Protein AF-A0A7J7IPX5-F1 (afdb_monomer_lite)

Foldseek 3Di:
DDDDDDDDDDDDDDDDDDDDDDDDDDDDDDDDDDDDDDDDDPDDPPPPPDPDDDPDDDDPDPPPPQQDQPDDDPPVDDDDPPDDPSFDDHPCLLVLLLVLLVVLLVLLVLADPPFPVSVVSNVLSVVLNVLSVVQVPPQVSSCVVNVDDHSSVSSSVSVVVVVVSVVCSVVVPRVDDPPDDDDDDDDD

Structure (mmCIF, N/CA/C/O backbone):
data_AF-A0A7J7IPX5-F1
#
_entry.id   AF-A0A7J7IPX5-F1
#
loop_
_atom_site.group_PDB
_atom_site.id
_atom_site.type_symbol
_atom_site.label_atom_id
_atom_site.label_alt_id
_atom_site.label_comp_id
_atom_site.label_asym_id
_atom_site.label_entity_id
_atom_site.label_seq_id
_atom_site.pdbx_PDB_ins_code
_atom_site.Cartn_x
_atom_site.Cartn_y
_atom_site.Cartn_z
_atom_site.occupancy
_atom_site.B_iso_or_equiv
_atom_site.auth_seq_id
_atom_site.auth_comp_id
_atom_site.auth_asym_id
_atom_site.auth_atom_id
_atom_site.pdbx_PDB_model_num
ATOM 1 N N . MET A 1 1 ? 55.598 -37.898 1.404 1.00 41.84 1 MET A N 1
ATOM 2 C CA . MET A 1 1 ? 56.051 -36.895 0.418 1.00 41.84 1 MET A CA 1
ATOM 3 C C . MET A 1 1 ? 55.073 -35.729 0.507 1.00 41.84 1 MET A C 1
ATOM 5 O O . MET A 1 1 ? 53.917 -35.930 0.178 1.00 41.84 1 MET A O 1
ATOM 9 N N . THR A 1 2 ? 55.344 -34.707 1.327 1.00 37.69 2 THR A N 1
ATOM 10 C CA . THR A 1 2 ? 56.262 -33.555 1.104 1.00 37.69 2 THR A CA 1
ATOM 11 C C . THR A 1 2 ? 55.661 -32.512 0.161 1.00 37.69 2 THR A C 1
ATOM 13 O O . THR A 1 2 ? 55.337 -32.842 -0.973 1.00 37.69 2 THR A O 1
ATOM 16 N N . ALA A 1 3 ? 55.510 -31.278 0.657 1.00 38.75 3 ALA A N 1
ATOM 17 C CA . ALA A 1 3 ? 54.811 -30.181 -0.017 1.00 38.75 3 ALA A CA 1
ATOM 18 C C . ALA A 1 3 ? 55.788 -29.091 -0.556 1.00 38.75 3 ALA A C 1
ATOM 20 O O . ALA A 1 3 ? 56.690 -29.479 -1.296 1.00 38.75 3 ALA A O 1
ATOM 21 N N . PRO A 1 4 ? 55.619 -27.766 -0.352 1.00 70.62 4 PRO A N 1
ATOM 22 C CA . PRO A 1 4 ? 55.438 -26.859 -1.489 1.00 70.62 4 PRO A CA 1
ATOM 23 C C . PRO A 1 4 ? 56.546 -25.798 -1.655 1.00 70.62 4 PRO A C 1
ATOM 25 O O . PRO A 1 4 ? 57.384 -25.609 -0.777 1.00 70.62 4 PRO A O 1
ATOM 28 N N . LEU A 1 5 ? 56.494 -25.049 -2.764 1.00 44.50 5 LEU A N 1
ATOM 29 C CA . LEU A 1 5 ? 57.289 -23.838 -3.027 1.00 44.50 5 LEU A CA 1
ATOM 30 C C . LEU A 1 5 ? 56.348 -22.763 -3.615 1.00 44.50 5 LEU A C 1
ATOM 32 O O . LEU A 1 5 ? 55.583 -23.063 -4.526 1.00 44.50 5 LEU A O 1
ATOM 36 N N . SER A 1 6 ? 56.171 -21.596 -2.983 1.00 39.66 6 SER A N 1
ATOM 37 C CA . SER A 1 6 ? 57.082 -20.427 -2.907 1.00 39.66 6 SER A CA 1
ATOM 38 C C . SER A 1 6 ? 57.074 -19.617 -4.216 1.00 39.66 6 SER A C 1
ATOM 40 O O . SER A 1 6 ? 57.558 -20.094 -5.232 1.00 39.66 6 SER A O 1
ATOM 42 N N . PHE A 1 7 ? 56.401 -18.461 -4.308 1.00 34.03 7 PHE A N 1
ATOM 43 C CA . PHE A 1 7 ? 56.667 -17.171 -3.630 1.00 34.03 7 PHE A CA 1
ATOM 44 C C . PHE A 1 7 ? 57.946 -16.480 -4.137 1.00 34.03 7 PHE A C 1
ATOM 46 O O . PHE A 1 7 ? 59.045 -16.865 -3.753 1.00 34.03 7 PHE A O 1
ATOM 53 N N . ILE A 1 8 ? 57.782 -15.398 -4.910 1.00 44.41 8 ILE A N 1
ATOM 54 C CA . ILE A 1 8 ? 58.793 -14.359 -5.182 1.00 44.41 8 ILE A CA 1
ATOM 55 C C . ILE A 1 8 ? 58.114 -12.979 -5.099 1.00 44.41 8 ILE A C 1
ATOM 57 O O . ILE A 1 8 ? 56.941 -12.826 -5.435 1.00 44.41 8 ILE A O 1
ATOM 61 N N . ARG A 1 9 ? 58.858 -11.980 -4.609 1.00 32.59 9 ARG A N 1
ATOM 62 C CA . ARG A 1 9 ? 58.424 -10.607 -4.294 1.00 32.59 9 ARG A CA 1
ATOM 63 C C . ARG A 1 9 ? 59.630 -9.676 -4.447 1.00 32.59 9 ARG A C 1
ATOM 65 O O . ARG A 1 9 ? 60.647 -10.007 -3.855 1.00 32.59 9 ARG A O 1
ATOM 72 N N . TRP A 1 10 ? 59.495 -8.539 -5.144 1.00 33.28 10 TRP A N 1
ATOM 73 C CA . TRP A 1 10 ? 60.261 -7.262 -5.047 1.00 33.28 10 TRP A CA 1
ATOM 74 C C . TRP A 1 10 ? 59.778 -6.319 -6.187 1.00 33.28 10 TRP A C 1
ATOM 76 O O . TRP A 1 10 ? 59.271 -6.841 -7.174 1.00 33.28 10 TRP A O 1
ATOM 86 N N . ALA A 1 11 ? 59.753 -4.973 -6.164 1.00 33.88 11 ALA A N 1
ATOM 87 C CA . ALA A 1 11 ? 60.337 -3.873 -5.358 1.00 33.88 11 ALA A CA 1
ATOM 88 C C . ALA A 1 11 ? 61.554 -3.141 -5.999 1.00 33.88 11 ALA A C 1
ATOM 90 O O . ALA A 1 11 ? 62.471 -3.788 -6.490 1.00 33.88 11 ALA A O 1
ATOM 91 N N . GLY A 1 12 ? 61.546 -1.790 -5.953 1.00 31.77 12 GLY A N 1
ATOM 92 C CA . GLY A 1 12 ? 62.497 -0.858 -6.617 1.00 31.77 12 GLY A CA 1
ATOM 93 C C . GLY A 1 12 ? 61.895 -0.194 -7.880 1.00 31.77 12 GLY A C 1
ATOM 94 O O . GLY A 1 12 ? 61.560 -0.926 -8.800 1.00 31.77 12 GLY A O 1
ATOM 95 N N . LEU A 1 13 ? 61.606 1.116 -8.035 1.00 38.12 13 LEU A N 1
ATOM 96 C CA . LEU A 1 13 ? 61.869 2.396 -7.318 1.00 38.12 13 LEU A CA 1
ATOM 97 C C . LEU A 1 13 ? 63.114 3.199 -7.810 1.00 38.12 13 LEU A C 1
ATOM 99 O O . LEU A 1 13 ? 64.209 2.656 -7.860 1.00 38.12 13 LEU A O 1
ATOM 103 N N . VAL A 1 14 ? 62.923 4.515 -8.070 1.00 37.38 14 VAL A N 1
ATOM 104 C CA . VAL A 1 14 ? 63.892 5.583 -8.490 1.00 37.38 14 VAL A CA 1
ATOM 105 C C . VAL A 1 14 ? 64.334 5.552 -9.977 1.00 37.38 14 VAL A C 1
ATOM 107 O O . VAL A 1 14 ? 64.672 4.496 -10.484 1.00 37.38 14 VAL A O 1
ATOM 110 N N . GLY A 1 15 ? 64.413 6.649 -10.758 1.00 31.64 15 GLY A N 1
ATOM 111 C CA . GLY A 1 15 ? 64.004 8.059 -10.562 1.00 31.64 15 GLY A CA 1
ATOM 112 C C . GLY A 1 15 ? 64.972 9.108 -11.178 1.00 31.64 15 GLY A C 1
ATOM 113 O O . GLY A 1 15 ? 66.163 9.062 -10.886 1.00 31.64 15 GLY A O 1
ATOM 114 N N . ARG A 1 16 ? 64.467 10.065 -11.990 1.00 36.00 16 ARG A N 1
ATOM 115 C CA . ARG A 1 16 ? 65.066 11.372 -12.427 1.00 36.00 16 ARG A CA 1
ATOM 116 C C . ARG A 1 16 ? 64.040 12.112 -13.331 1.00 36.00 16 ARG A C 1
ATOM 118 O O . ARG A 1 16 ? 63.313 11.417 -14.024 1.00 36.00 16 ARG A O 1
ATOM 125 N N . SER A 1 17 ? 63.805 13.437 -13.351 1.00 34.12 17 SER A N 1
ATOM 126 C CA . SER A 1 17 ? 64.524 14.664 -12.918 1.00 34.12 17 SER A CA 1
ATOM 127 C C . SER A 1 17 ? 65.660 15.102 -13.865 1.00 34.12 17 SER A C 1
ATOM 129 O O . SER A 1 17 ? 66.510 14.273 -14.177 1.00 34.12 17 SER A O 1
ATOM 131 N N . LEU A 1 18 ? 65.793 16.356 -14.341 1.00 36.38 18 LEU A N 1
ATOM 132 C CA . LEU A 1 18 ? 65.080 17.640 -14.083 1.00 36.38 18 LEU A CA 1
ATOM 133 C C . LEU A 1 18 ? 64.341 18.110 -15.390 1.00 36.38 18 LEU A C 1
ATOM 135 O O . LEU A 1 18 ? 63.929 17.224 -16.128 1.00 36.38 18 LEU A O 1
ATOM 139 N N . SER A 1 19 ? 64.087 19.374 -15.807 1.00 31.86 19 SER A N 1
ATOM 140 C CA . SER A 1 19 ? 64.294 20.766 -15.305 1.00 31.86 19 SER A CA 1
ATOM 141 C C . SER A 1 19 ? 63.510 21.807 -16.150 1.00 31.86 19 SER A C 1
ATOM 143 O O . SER A 1 19 ? 63.574 21.733 -17.372 1.00 31.86 19 SER A O 1
ATOM 145 N N . GLY A 1 20 ? 62.956 22.865 -15.524 1.00 33.56 20 GLY A N 1
ATOM 146 C CA . GLY A 1 20 ? 62.662 24.177 -16.162 1.00 33.56 20 GLY A CA 1
ATOM 147 C C . GLY A 1 20 ? 61.183 24.491 -16.480 1.00 33.56 20 GLY A C 1
ATOM 148 O O . GLY A 1 20 ? 60.438 23.588 -16.830 1.00 33.56 20 GLY A O 1
ATOM 149 N N . LEU A 1 21 ? 60.683 25.735 -16.378 1.00 35.31 21 LEU A N 1
ATOM 150 C CA . LEU A 1 21 ? 61.256 26.993 -15.846 1.00 35.31 21 LEU A CA 1
ATOM 151 C C . LEU A 1 21 ? 60.189 27.805 -15.059 1.00 35.31 21 LEU A C 1
ATOM 153 O O . LEU A 1 21 ? 59.047 27.373 -14.942 1.00 35.31 21 LEU A O 1
ATOM 157 N N . ARG A 1 22 ? 60.599 28.919 -14.425 1.00 41.97 22 ARG A N 1
ATOM 158 C CA . ARG A 1 22 ? 59.825 29.666 -13.402 1.00 41.97 22 ARG A CA 1
ATOM 159 C C . ARG A 1 22 ? 59.055 30.904 -13.973 1.00 41.97 22 ARG A C 1
ATOM 161 O O . ARG A 1 22 ? 58.626 30.814 -15.116 1.00 41.97 22 ARG A O 1
ATOM 168 N N . PRO A 1 23 ? 58.737 31.987 -13.217 1.00 47.09 23 PRO A N 1
ATOM 169 C CA . PRO A 1 23 ? 57.351 32.241 -12.810 1.00 47.09 23 PRO A CA 1
ATOM 170 C C . PRO A 1 23 ? 56.852 33.655 -13.182 1.00 47.09 23 PRO A C 1
ATOM 172 O O . PRO A 1 23 ? 57.591 34.458 -13.745 1.00 47.09 23 PRO A O 1
ATOM 175 N N . LEU A 1 24 ? 55.642 34.008 -12.741 1.00 35.12 24 LEU A N 1
ATOM 176 C CA . LEU A 1 24 ? 55.328 35.382 -12.331 1.00 35.12 24 LEU A CA 1
ATOM 177 C C . LEU A 1 24 ? 54.633 35.371 -10.962 1.00 35.12 24 LEU A C 1
ATOM 179 O O . LEU A 1 24 ? 54.065 34.361 -10.549 1.00 35.12 24 LEU A O 1
ATOM 183 N N . GLU A 1 25 ? 54.771 36.476 -10.237 1.00 32.97 25 GLU A N 1
ATOM 184 C CA . GLU A 1 25 ? 54.558 36.583 -8.792 1.00 32.97 25 GLU A CA 1
ATOM 185 C C . GLU A 1 25 ? 53.801 37.882 -8.464 1.00 32.97 25 GLU A C 1
ATOM 187 O O . GLU A 1 25 ? 53.850 38.826 -9.251 1.00 32.97 25 GLU A O 1
ATOM 192 N N . VAL A 1 26 ? 53.186 37.936 -7.273 1.00 36.22 26 VAL A N 1
ATOM 193 C CA . VAL A 1 26 ? 52.513 39.098 -6.651 1.00 36.22 26 VAL A CA 1
ATOM 194 C C . VAL A 1 26 ? 51.323 39.698 -7.447 1.00 36.22 26 VAL A C 1
ATOM 196 O O . VAL A 1 26 ? 51.166 39.502 -8.641 1.00 36.22 26 VAL A O 1
ATOM 199 N N . ARG A 1 27 ? 50.356 40.388 -6.824 1.00 30.69 27 ARG A N 1
ATOM 200 C CA . ARG A 1 27 ? 50.346 41.044 -5.503 1.00 30.69 27 ARG A CA 1
ATOM 201 C C . ARG A 1 27 ? 48.940 41.036 -4.893 1.00 30.69 27 ARG A C 1
ATOM 203 O O . ARG A 1 27 ? 47.968 41.261 -5.604 1.00 30.69 27 ARG A O 1
ATOM 210 N N . ALA A 1 28 ? 48.841 40.871 -3.576 1.00 42.56 28 ALA A N 1
ATOM 211 C CA . ALA A 1 28 ? 47.631 41.242 -2.843 1.00 42.56 28 ALA A CA 1
ATOM 212 C C . ALA A 1 28 ? 47.615 42.762 -2.591 1.00 42.56 28 ALA A C 1
ATOM 214 O O . ALA A 1 28 ? 48.665 43.356 -2.339 1.00 42.56 28 ALA A O 1
ATOM 215 N N . VAL A 1 29 ? 46.429 43.376 -2.621 1.00 38.66 29 VAL A N 1
ATOM 216 C CA . VAL A 1 29 ? 46.190 44.761 -2.184 1.00 38.66 29 VAL A CA 1
ATOM 217 C C . VAL A 1 29 ? 44.949 44.782 -1.297 1.00 38.66 29 VAL A C 1
ATOM 219 O O . VAL A 1 29 ? 43.915 44.216 -1.638 1.00 38.66 29 VAL A O 1
ATOM 222 N N . THR A 1 30 ? 45.067 45.451 -0.155 1.00 51.31 30 THR A N 1
ATOM 223 C CA . THR A 1 30 ? 44.013 45.629 0.846 1.00 51.31 30 THR A CA 1
ATOM 224 C C . THR A 1 30 ? 43.708 47.114 1.014 1.00 51.31 30 THR A C 1
ATOM 226 O O . THR A 1 30 ? 44.633 47.847 1.355 1.00 51.31 30 THR A O 1
ATOM 229 N N . SER A 1 31 ? 42.443 47.541 0.913 1.00 33.41 31 SER A N 1
ATOM 230 C CA . SER A 1 31 ? 41.874 48.512 1.871 1.00 33.41 31 SER A CA 1
ATOM 231 C C . SER A 1 31 ? 40.379 48.806 1.678 1.00 33.41 31 SER A C 1
ATOM 233 O O . SER A 1 31 ? 39.879 48.987 0.573 1.00 33.41 31 SER A O 1
ATOM 235 N N . SER A 1 32 ? 39.733 48.942 2.832 1.00 35.75 32 SER A N 1
ATOM 236 C CA . SER A 1 32 ? 38.494 49.663 3.166 1.00 35.75 32 SER A CA 1
ATOM 237 C C . SER A 1 32 ? 38.516 51.152 2.683 1.00 35.75 32 SER A C 1
ATOM 239 O O . SER A 1 32 ? 39.597 51.635 2.361 1.00 35.75 32 SER A O 1
ATOM 241 N N . THR A 1 33 ? 37.450 51.983 2.622 1.00 41.56 33 THR A N 1
ATOM 242 C CA . THR A 1 33 ? 36.088 51.940 3.224 1.00 41.56 33 THR A CA 1
ATOM 243 C C . THR A 1 33 ? 35.091 52.937 2.560 1.00 41.56 33 THR A C 1
ATOM 245 O O . THR A 1 33 ? 35.525 53.897 1.939 1.00 41.56 33 THR A O 1
ATOM 248 N N . HIS A 1 34 ? 33.790 52.786 2.877 1.00 37.09 34 HIS A N 1
ATOM 249 C CA . HIS A 1 34 ? 32.719 53.813 3.022 1.00 37.09 34 HIS A CA 1
ATOM 250 C C . HIS A 1 34 ? 32.054 54.533 1.812 1.00 37.09 34 HIS A C 1
ATOM 252 O O . HIS A 1 34 ? 32.662 55.396 1.199 1.00 37.09 34 HIS A O 1
ATOM 258 N N . LEU A 1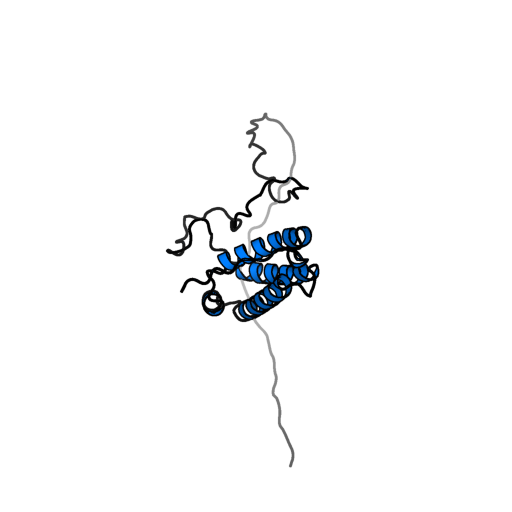 35 ? 30.720 54.314 1.706 1.00 36.22 35 LEU A N 1
ATOM 259 C CA . LEU A 1 35 ? 29.599 55.288 1.525 1.00 36.22 35 LEU A CA 1
ATOM 260 C C . LEU A 1 35 ? 29.562 56.172 0.239 1.00 36.22 35 LEU A C 1
ATOM 262 O O . LEU A 1 35 ? 30.588 56.537 -0.304 1.00 36.22 35 LEU A O 1
ATOM 266 N N . THR A 1 36 ? 28.422 56.598 -0.334 1.00 34.56 36 THR A N 1
ATOM 267 C CA . THR A 1 36 ? 26.974 56.491 -0.007 1.00 34.56 36 THR A CA 1
ATOM 268 C C . THR A 1 36 ? 26.161 56.611 -1.317 1.00 34.56 36 THR A C 1
ATOM 270 O O . THR A 1 36 ? 26.592 57.352 -2.195 1.00 34.56 36 THR A O 1
ATOM 273 N N . GLY A 1 37 ? 24.973 55.997 -1.465 1.00 31.80 37 GLY A N 1
ATOM 274 C CA . GLY A 1 37 ? 24.142 56.229 -2.668 1.00 31.80 37 GLY A CA 1
ATOM 275 C C . GLY A 1 37 ? 22.810 55.465 -2.742 1.00 31.80 37 GLY A C 1
ATOM 276 O O . GLY A 1 37 ? 22.793 54.244 -2.762 1.00 31.80 37 GLY A O 1
ATOM 277 N N . ALA A 1 38 ? 21.706 56.210 -2.792 1.00 33.00 38 ALA A N 1
ATOM 278 C CA . ALA A 1 38 ? 20.300 55.794 -2.732 1.00 33.00 38 ALA A CA 1
ATOM 279 C C . ALA A 1 38 ? 19.821 54.570 -3.562 1.00 33.00 38 ALA A C 1
ATOM 281 O O . ALA A 1 38 ? 20.059 54.446 -4.759 1.00 33.00 38 ALA A O 1
ATOM 282 N N . SER A 1 39 ? 18.995 53.769 -2.885 1.00 35.75 39 SER A N 1
ATOM 283 C CA . SER A 1 39 ? 17.895 52.898 -3.328 1.00 35.75 39 SER A CA 1
ATOM 284 C C . SER A 1 39 ? 17.411 52.919 -4.792 1.00 35.75 39 SER A C 1
ATOM 286 O O . SER A 1 39 ? 16.875 53.919 -5.262 1.00 35.75 39 SER A O 1
ATOM 288 N N . VAL A 1 40 ? 17.283 51.715 -5.369 1.00 37.16 40 VAL A N 1
ATOM 289 C CA . VAL A 1 40 ? 16.030 51.279 -6.024 1.00 37.16 40 VAL A CA 1
ATOM 290 C C . VAL A 1 40 ? 15.650 49.908 -5.458 1.00 37.16 40 VAL A C 1
ATOM 292 O O . VAL A 1 40 ? 16.268 48.897 -5.783 1.00 37.16 40 VAL A O 1
ATOM 295 N N . ALA A 1 41 ? 14.648 49.866 -4.580 1.00 35.50 41 ALA A N 1
ATOM 296 C CA . ALA A 1 41 ? 14.168 48.620 -3.988 1.00 35.50 41 ALA A CA 1
ATOM 297 C C . ALA A 1 41 ? 13.134 47.955 -4.910 1.00 35.50 41 ALA A C 1
ATOM 299 O O . ALA A 1 41 ? 11.942 48.244 -4.825 1.00 35.50 41 ALA A O 1
ATOM 300 N N . LEU A 1 42 ? 13.587 47.055 -5.788 1.00 37.28 42 LEU A N 1
ATOM 301 C CA . LEU A 1 42 ? 12.688 46.151 -6.509 1.00 37.28 42 LEU A CA 1
ATOM 302 C C . LEU A 1 42 ? 12.169 45.084 -5.539 1.00 37.28 42 LEU A C 1
ATOM 304 O O . LEU A 1 42 ? 12.830 44.079 -5.276 1.00 37.28 42 LEU A O 1
ATOM 308 N N . THR A 1 43 ? 10.982 45.325 -4.988 1.00 41.91 43 THR A N 1
ATOM 309 C CA . THR A 1 43 ? 10.256 44.397 -4.119 1.00 41.91 43 THR A CA 1
ATOM 310 C C . THR A 1 43 ? 9.809 43.160 -4.895 1.00 41.91 43 THR A C 1
ATOM 312 O O . THR A 1 43 ? 8.730 43.121 -5.485 1.00 41.91 43 THR A O 1
ATOM 315 N N . THR A 1 44 ? 10.621 42.104 -4.857 1.00 47.38 44 THR A N 1
ATOM 316 C CA . THR A 1 44 ? 10.160 40.763 -5.224 1.00 47.38 44 THR A CA 1
ATOM 317 C C . THR A 1 44 ? 9.025 40.344 -4.274 1.00 47.38 44 THR A C 1
ATOM 319 O O . THR A 1 44 ? 9.177 40.447 -3.054 1.00 47.38 44 THR A O 1
ATOM 322 N N . PRO A 1 45 ? 7.859 39.900 -4.784 1.00 41.06 45 PRO A N 1
ATOM 323 C CA . PRO A 1 45 ? 6.718 39.581 -3.932 1.00 41.06 45 PRO A CA 1
ATOM 324 C C . PRO A 1 45 ? 7.009 38.337 -3.085 1.00 41.06 45 PRO A C 1
ATOM 326 O O . PRO A 1 45 ? 7.172 37.230 -3.602 1.00 41.06 45 PRO A O 1
ATOM 329 N N . ALA A 1 46 ? 7.045 38.516 -1.764 1.00 43.16 46 ALA A N 1
ATOM 330 C CA . ALA A 1 46 ? 7.398 37.490 -0.780 1.00 43.16 46 ALA A CA 1
ATOM 331 C C . ALA A 1 46 ? 6.271 36.458 -0.532 1.00 43.16 46 ALA A C 1
ATOM 333 O O . ALA A 1 46 ? 5.908 36.182 0.608 1.00 43.16 46 ALA A O 1
ATOM 334 N N . LEU A 1 47 ? 5.702 35.896 -1.605 1.00 45.31 47 LEU A N 1
ATOM 335 C CA . LEU A 1 47 ? 4.532 35.004 -1.569 1.00 45.31 47 LEU A CA 1
ATOM 336 C C . LEU A 1 47 ? 4.781 33.581 -2.101 1.00 45.31 47 LEU A C 1
ATOM 338 O O . LEU A 1 47 ? 3.917 32.727 -1.945 1.00 45.31 47 LEU A O 1
ATOM 342 N N . CYS A 1 48 ? 5.946 33.294 -2.696 1.00 39.62 48 CYS A N 1
ATOM 343 C CA . CYS A 1 48 ? 6.192 32.035 -3.426 1.00 39.62 48 CYS A CA 1
ATOM 344 C C . CYS A 1 48 ? 7.314 31.138 -2.850 1.00 39.62 48 CYS A C 1
ATOM 346 O O . CYS A 1 48 ? 7.906 30.363 -3.595 1.00 39.62 48 CYS A O 1
ATOM 348 N N . ARG A 1 49 ? 7.638 31.219 -1.545 1.00 38.94 49 ARG A N 1
ATOM 349 C CA . ARG A 1 49 ? 8.574 30.280 -0.864 1.00 38.94 49 ARG A CA 1
ATOM 350 C C . ARG A 1 49 ? 8.199 29.966 0.599 1.00 38.94 49 ARG A C 1
ATOM 352 O O . 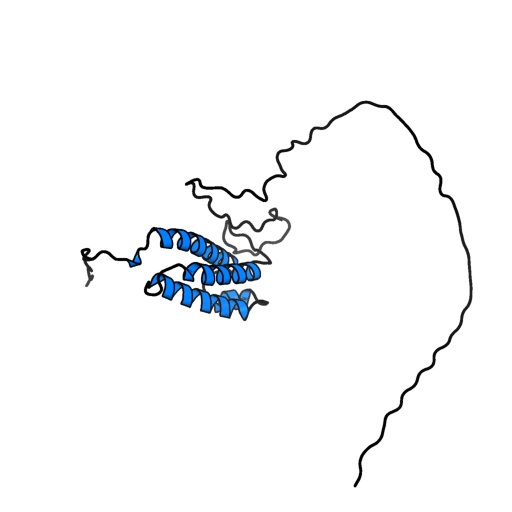ARG A 1 49 ? 9.022 30.117 1.497 1.00 38.94 49 ARG A O 1
ATOM 359 N N . HIS A 1 50 ? 6.971 29.504 0.854 1.00 38.09 50 HIS A N 1
ATOM 360 C CA . HIS A 1 50 ? 6.601 28.920 2.159 1.00 38.09 50 HIS A CA 1
ATOM 361 C C . HIS A 1 50 ? 5.519 27.824 2.050 1.00 38.09 50 HIS A C 1
ATOM 363 O O . HIS A 1 50 ? 4.471 27.888 2.689 1.00 38.09 50 HIS A O 1
ATOM 369 N N . TRP A 1 51 ? 5.765 26.809 1.217 1.00 40.25 51 TRP A N 1
ATOM 370 C CA . TRP A 1 51 ? 4.871 25.653 1.066 1.00 40.25 51 TRP A CA 1
ATOM 371 C C . TRP A 1 51 ? 5.670 24.343 1.024 1.00 40.25 51 TRP A C 1
ATOM 373 O O . TRP A 1 51 ? 5.855 23.729 -0.019 1.00 40.25 51 TRP A O 1
ATOM 383 N N . SER A 1 52 ? 6.225 23.964 2.178 1.00 41.88 52 SER A N 1
ATOM 384 C CA . SER A 1 52 ? 6.958 22.698 2.359 1.00 41.88 52 SER A CA 1
ATOM 385 C C . SER A 1 52 ? 6.805 22.067 3.749 1.00 41.88 52 SER A C 1
ATOM 387 O O . SER A 1 52 ? 7.388 21.019 4.004 1.00 41.88 52 SER A O 1
ATOM 389 N N . ASN A 1 53 ? 6.054 22.693 4.667 1.00 44.19 53 ASN A N 1
ATOM 390 C CA . ASN A 1 53 ? 5.781 22.134 5.995 1.00 44.19 53 ASN A CA 1
ATOM 391 C C . ASN A 1 53 ? 4.557 22.797 6.660 1.00 44.19 53 ASN A C 1
ATOM 393 O O . ASN A 1 53 ? 4.669 23.529 7.643 1.00 44.19 53 ASN A O 1
ATOM 397 N N . ARG A 1 54 ? 3.358 22.553 6.112 1.00 30.86 54 ARG A N 1
ATOM 398 C CA . ARG A 1 54 ? 2.095 22.845 6.805 1.00 30.86 54 ARG A CA 1
ATOM 399 C C . ARG A 1 54 ? 1.445 21.532 7.233 1.00 30.86 54 ARG A C 1
ATOM 401 O O . ARG A 1 54 ? 0.748 20.898 6.454 1.00 30.86 54 ARG A O 1
ATOM 408 N N . SER A 1 55 ? 1.661 21.152 8.491 1.00 37.16 55 SER A N 1
ATOM 409 C CA . SER A 1 55 ? 0.810 20.168 9.163 1.00 37.16 55 SER A CA 1
ATOM 410 C C . SER A 1 55 ? -0.572 20.796 9.355 1.00 37.16 55 SER A C 1
ATOM 412 O O . SER A 1 55 ? -0.742 21.707 10.171 1.00 37.16 55 SER A O 1
ATOM 414 N N . GLU A 1 56 ? -1.548 20.365 8.556 1.00 40.12 56 GLU A N 1
ATOM 415 C CA . GLU A 1 56 ? -2.923 20.851 8.655 1.00 40.12 56 GLU A CA 1
ATOM 416 C C . GLU A 1 56 ? -3.634 20.171 9.824 1.00 40.12 56 GLU A C 1
ATOM 418 O O . GLU A 1 56 ? -4.105 19.038 9.748 1.00 40.12 56 GLU A O 1
ATOM 423 N N . LYS A 1 57 ? -3.687 20.884 10.951 1.00 33.62 57 LYS A N 1
ATOM 424 C CA . LYS A 1 57 ? -4.410 20.447 12.144 1.00 33.62 57 LYS A CA 1
ATOM 425 C C . LYS A 1 57 ? -5.919 20.574 11.931 1.00 33.62 57 LYS A C 1
ATOM 427 O O . LYS A 1 57 ? -6.492 21.602 12.270 1.00 33.62 57 LYS A O 1
ATOM 432 N N . GLY A 1 58 ? -6.527 19.511 11.408 1.00 40.53 58 GLY A N 1
ATOM 433 C CA . GLY A 1 58 ? -7.958 19.215 11.508 1.00 40.53 58 GLY A CA 1
ATOM 434 C C . GLY A 1 58 ? -8.904 20.245 10.885 1.00 40.53 58 GLY A C 1
ATOM 435 O O . GLY A 1 58 ? -9.395 21.143 11.563 1.00 40.53 58 GLY A O 1
ATOM 436 N N . SER A 1 59 ? -9.264 20.037 9.619 1.00 32.09 59 SER A N 1
ATOM 437 C CA . SER A 1 59 ? -10.490 20.589 9.035 1.00 32.09 59 SER A CA 1
ATOM 438 C C . SER A 1 59 ? -11.104 19.564 8.084 1.00 32.09 59 SER A C 1
ATOM 440 O O . SER A 1 59 ? -10.380 18.889 7.355 1.00 32.09 59 SER A O 1
ATOM 442 N N . ALA A 1 60 ? -12.430 19.426 8.097 1.00 38.47 60 ALA A N 1
ATOM 443 C CA . ALA A 1 60 ? -13.157 18.412 7.331 1.00 38.47 60 ALA A CA 1
ATOM 444 C C . ALA A 1 60 ? -13.354 18.824 5.857 1.00 38.47 60 ALA A C 1
ATOM 446 O O . ALA A 1 60 ? -14.477 18.992 5.385 1.00 38.47 60 ALA A O 1
ATOM 447 N N . GLY A 1 61 ? -12.248 19.010 5.134 1.00 33.72 61 GLY A N 1
ATOM 448 C CA . GLY A 1 61 ? -12.220 19.215 3.688 1.00 33.72 61 GLY A CA 1
ATOM 449 C C . GLY A 1 61 ? -11.288 18.196 3.042 1.00 33.72 61 GLY A C 1
ATOM 450 O O . GLY A 1 61 ? -10.119 18.119 3.411 1.00 33.72 61 GLY A O 1
ATOM 451 N N . GLY A 1 62 ? -11.798 17.410 2.092 1.00 42.06 62 GLY A N 1
ATOM 452 C CA . GLY A 1 62 ? -11.019 16.388 1.392 1.00 42.06 62 GLY A CA 1
ATOM 453 C C . GLY A 1 62 ? -9.939 17.004 0.504 1.00 42.06 62 GLY A C 1
ATOM 454 O O . GLY A 1 62 ? -10.188 17.293 -0.665 1.00 42.06 62 GLY A O 1
ATOM 455 N N . SER A 1 63 ? -8.742 17.200 1.057 1.00 45.88 63 SER A N 1
ATOM 456 C CA . SER A 1 63 ? -7.550 17.564 0.293 1.00 45.88 63 SER A CA 1
ATOM 457 C C . SER A 1 63 ? -7.114 16.351 -0.526 1.00 45.88 63 SER A C 1
ATOM 459 O O . SER A 1 63 ? -6.390 15.485 -0.037 1.00 45.88 63 SER A O 1
ATOM 461 N N . ALA A 1 64 ? -7.625 16.246 -1.756 1.00 48.44 64 ALA A N 1
ATOM 462 C CA . ALA A 1 64 ? -7.267 15.169 -2.668 1.00 48.44 64 ALA A CA 1
ATOM 463 C C . ALA A 1 64 ? -5.743 15.144 -2.847 1.00 48.44 64 ALA A C 1
ATOM 465 O O . ALA A 1 64 ? -5.150 16.125 -3.305 1.00 48.44 64 ALA A O 1
ATOM 466 N N . ARG A 1 65 ? -5.111 14.030 -2.462 1.00 58.78 65 ARG A N 1
ATOM 467 C CA . ARG A 1 65 ? -3.657 13.846 -2.499 1.00 58.78 65 ARG A CA 1
ATOM 468 C C . ARG A 1 65 ? -3.192 13.751 -3.950 1.00 58.78 65 ARG A C 1
ATOM 470 O O . ARG A 1 65 ? -3.043 12.669 -4.501 1.00 58.78 65 ARG A O 1
ATOM 477 N N . VAL A 1 66 ? -2.999 14.898 -4.598 1.00 55.09 66 VAL A N 1
ATOM 478 C CA . VAL A 1 66 ? -2.561 14.931 -5.996 1.00 55.09 66 VAL A CA 1
ATOM 479 C C . VAL A 1 66 ? -1.154 14.344 -6.074 1.00 55.09 66 VAL A C 1
ATOM 481 O O . VAL A 1 66 ? -0.216 14.910 -5.510 1.00 55.09 66 VAL A O 1
ATOM 484 N N . TYR A 1 67 ? -1.006 13.233 -6.796 1.00 57.16 67 TYR A N 1
ATOM 485 C CA . TYR A 1 67 ? 0.260 12.522 -7.005 1.00 57.16 67 TYR A CA 1
ATOM 486 C C . TYR A 1 67 ? 1.175 13.268 -7.997 1.00 57.16 67 TYR A C 1
ATOM 488 O O . TYR A 1 67 ? 1.565 12.780 -9.056 1.00 57.16 67 TYR A O 1
ATOM 496 N N . VAL A 1 68 ? 1.503 14.509 -7.634 1.00 53.38 68 VAL A N 1
ATOM 497 C CA . VAL A 1 68 ? 2.508 15.356 -8.268 1.00 53.38 68 VAL A CA 1
ATOM 498 C C . VAL A 1 68 ? 3.881 14.902 -7.784 1.00 53.38 68 VAL A C 1
ATOM 500 O O . VAL A 1 68 ? 4.302 15.229 -6.671 1.00 53.38 68 VAL A O 1
ATOM 503 N N . SER A 1 69 ? 4.613 14.200 -8.653 1.00 57.62 69 SER A N 1
ATOM 504 C CA . SER A 1 69 ? 6.071 14.135 -8.545 1.00 57.62 69 SER A CA 1
ATOM 505 C C . SER A 1 69 ? 6.600 15.572 -8.462 1.00 57.62 69 SER A C 1
ATOM 507 O O . SER A 1 69 ? 6.241 16.423 -9.279 1.00 57.62 69 SER A O 1
ATOM 509 N N . SER A 1 70 ? 7.358 15.876 -7.404 1.00 55.16 70 SER A N 1
ATOM 510 C CA . SER A 1 70 ? 7.451 17.229 -6.814 1.00 55.16 70 SER A CA 1
ATOM 511 C C . SER A 1 70 ? 8.293 18.255 -7.591 1.00 55.16 70 SER A C 1
ATOM 513 O O . SER A 1 70 ? 8.770 19.229 -7.010 1.00 55.16 70 SER A O 1
ATOM 515 N N . GLY A 1 71 ? 8.493 18.032 -8.889 1.00 57.31 71 GLY A N 1
ATOM 516 C CA . GLY A 1 71 ? 9.090 18.981 -9.822 1.00 57.31 71 GLY A CA 1
ATOM 517 C C . GLY A 1 71 ? 8.047 19.697 -10.684 1.00 57.31 71 GLY A C 1
ATOM 518 O O . GLY A 1 71 ? 6.887 19.284 -10.803 1.00 57.31 71 GLY A O 1
ATOM 519 N N . ASP A 1 72 ? 8.492 20.772 -11.328 1.00 59.69 72 ASP A N 1
ATOM 520 C CA . ASP A 1 72 ? 7.759 21.397 -12.426 1.00 59.69 72 ASP A CA 1
ATOM 521 C C . ASP A 1 72 ? 7.603 20.424 -13.609 1.00 59.69 72 ASP A C 1
ATOM 523 O O . ASP A 1 72 ? 8.348 19.452 -13.753 1.00 59.69 72 ASP A O 1
ATOM 527 N N . ILE A 1 73 ? 6.611 20.673 -14.466 1.00 55.12 73 ILE A N 1
ATOM 528 C CA . ILE A 1 73 ? 6.360 19.832 -15.642 1.00 55.12 73 ILE A CA 1
ATOM 529 C C . ILE A 1 73 ? 7.427 20.146 -16.703 1.00 55.12 73 ILE A C 1
ATOM 531 O O . ILE A 1 73 ? 7.303 21.128 -17.435 1.00 55.12 73 ILE A O 1
ATOM 535 N N . ASP A 1 74 ? 8.484 19.330 -16.777 1.00 62.84 74 ASP A N 1
ATOM 536 C CA . ASP A 1 74 ? 9.520 19.439 -17.815 1.00 62.84 74 ASP A CA 1
ATOM 537 C C . ASP A 1 74 ? 8.999 18.952 -19.179 1.00 62.84 74 ASP A C 1
ATOM 539 O O . ASP A 1 74 ? 9.300 17.845 -19.630 1.00 62.84 74 ASP A O 1
ATOM 543 N N . TRP A 1 75 ? 8.211 19.806 -19.837 1.00 62.00 75 TRP A N 1
ATOM 544 C CA . TRP A 1 75 ? 7.672 19.591 -21.184 1.00 62.00 75 TRP A CA 1
ATOM 545 C C . TRP A 1 75 ? 8.752 19.449 -22.279 1.00 62.00 75 TRP A C 1
ATOM 547 O O . TRP A 1 75 ? 8.395 19.272 -23.443 1.00 62.00 75 TRP A O 1
ATOM 557 N N . SER A 1 76 ? 10.051 19.559 -21.957 1.00 67.88 76 SER A N 1
ATOM 558 C CA . SER A 1 76 ? 11.135 19.315 -22.918 1.00 67.88 76 SER A CA 1
ATOM 559 C C . SER A 1 76 ? 11.501 17.832 -23.058 1.00 67.88 76 SER A C 1
ATOM 561 O O . SER A 1 76 ? 12.072 17.445 -24.079 1.00 67.88 76 SER A O 1
ATOM 563 N N . GLN A 1 77 ? 11.135 16.987 -22.083 1.00 58.12 77 GLN A N 1
ATOM 564 C CA . GLN A 1 77 ? 11.324 15.539 -22.181 1.00 58.12 77 GLN A CA 1
ATOM 565 C C . GLN A 1 77 ? 10.218 14.894 -23.031 1.00 58.12 77 GLN A C 1
ATOM 567 O O . GLN A 1 77 ? 9.041 15.232 -22.872 1.00 58.12 77 GLN A O 1
ATOM 572 N N . PRO A 1 78 ? 10.539 13.895 -23.873 1.00 59.91 78 PRO A N 1
ATOM 573 C CA . PRO A 1 78 ? 9.526 13.061 -24.502 1.00 59.91 78 PRO A CA 1
ATOM 574 C C . PRO A 1 78 ? 8.891 12.143 -23.446 1.00 59.91 78 PRO A C 1
ATOM 576 O O . PRO A 1 78 ? 9.426 11.081 -23.125 1.00 59.91 78 PRO A O 1
ATOM 579 N N . TYR A 1 79 ? 7.742 12.547 -22.899 1.00 60.81 79 TYR A N 1
ATOM 580 C CA . TYR A 1 79 ? 6.956 11.685 -22.014 1.00 60.81 79 TYR A CA 1
ATOM 581 C C . TYR A 1 79 ? 6.596 10.359 -22.706 1.00 60.81 79 TYR A C 1
ATOM 583 O O . TYR A 1 79 ? 6.305 10.362 -23.907 1.00 60.81 79 TYR A O 1
ATOM 591 N N . PRO A 1 80 ? 6.566 9.229 -21.972 1.00 61.72 80 PRO A N 1
ATOM 592 C CA . PRO A 1 80 ? 6.129 7.956 -22.530 1.00 61.72 80 PRO A CA 1
ATOM 593 C C . PRO A 1 80 ? 4.673 8.070 -22.999 1.00 61.72 80 PRO A C 1
ATOM 595 O O . PRO A 1 80 ? 3.749 8.244 -22.203 1.00 61.72 80 PRO A O 1
ATOM 598 N N . VAL A 1 81 ? 4.467 8.000 -24.314 1.00 61.53 81 VAL A N 1
ATOM 599 C CA . VAL A 1 81 ? 3.129 8.054 -24.915 1.00 61.53 81 VAL A CA 1
ATOM 600 C C . VAL A 1 81 ? 2.298 6.847 -24.467 1.00 61.53 81 VAL A C 1
ATOM 602 O O . VAL A 1 81 ? 2.782 5.719 -24.473 1.00 61.53 81 VAL A O 1
ATOM 605 N N . GLY A 1 82 ? 1.045 7.093 -24.074 1.00 69.44 82 GLY A N 1
ATOM 606 C CA . GLY A 1 82 ? 0.154 6.079 -23.490 1.00 69.44 82 GLY A CA 1
ATOM 607 C C . GLY A 1 82 ? -0.010 6.155 -21.966 1.00 69.44 82 GLY A C 1
ATOM 608 O O . GLY A 1 82 ? -0.755 5.357 -21.409 1.00 69.44 82 GLY A O 1
ATOM 609 N N . TYR A 1 83 ? 0.637 7.110 -21.290 1.00 78.25 83 TYR A N 1
ATOM 610 C CA . TYR A 1 83 ? 0.467 7.325 -19.849 1.00 78.25 83 TYR A CA 1
ATOM 611 C C . TYR A 1 83 ? -0.914 7.930 -19.485 1.00 78.25 83 TYR A C 1
ATOM 613 O O . TYR A 1 83 ? -1.399 8.789 -20.232 1.00 78.25 83 TYR A O 1
ATOM 621 N N . PRO A 1 84 ? -1.546 7.552 -18.352 1.00 83.06 84 PRO A N 1
ATOM 622 C CA . PRO A 1 84 ? -2.821 8.128 -17.911 1.00 83.06 84 PRO A CA 1
ATOM 623 C C . PRO A 1 84 ? -2.764 9.642 -17.660 1.00 83.06 84 PRO A C 1
ATOM 625 O O . PRO A 1 84 ? -1.812 10.166 -17.081 1.00 83.06 84 PRO A O 1
ATOM 628 N N . VAL A 1 85 ? -3.822 10.359 -18.050 1.00 82.88 85 VAL A N 1
ATOM 629 C CA . VAL A 1 85 ? -3.919 11.816 -17.859 1.00 82.88 85 VAL A CA 1
ATOM 630 C C . VAL A 1 85 ? -4.027 12.156 -16.370 1.00 82.88 85 VAL A C 1
ATOM 632 O O . VAL A 1 85 ? -4.896 11.649 -15.670 1.00 82.88 85 VAL A O 1
ATOM 635 N N . GLY A 1 86 ? -3.169 13.064 -15.901 1.00 80.62 86 GLY A N 1
ATOM 636 C CA . GLY A 1 86 ? -3.140 13.540 -14.512 1.00 80.62 86 GLY A CA 1
ATOM 637 C C . GLY A 1 86 ? -2.152 12.793 -13.612 1.00 80.62 86 GLY A C 1
ATOM 638 O O . GLY A 1 86 ? -1.680 13.374 -12.636 1.00 80.62 86 GLY A O 1
ATOM 639 N N . LEU A 1 87 ? -1.765 11.568 -13.978 1.00 81.44 87 LEU A N 1
ATOM 640 C CA . LEU A 1 87 ? -0.668 10.846 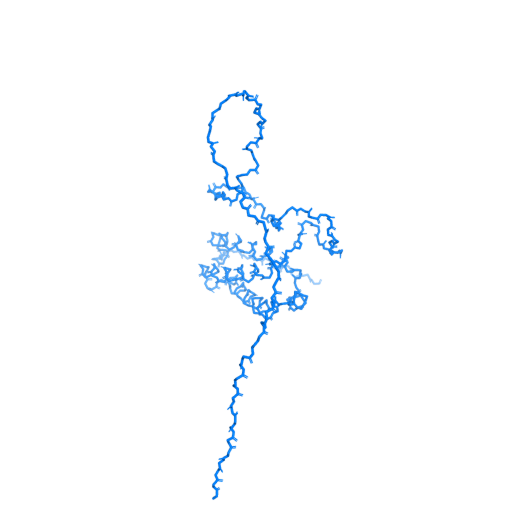-13.340 1.00 81.44 87 LEU A CA 1
ATOM 641 C C . LEU A 1 87 ? 0.663 11.275 -13.977 1.00 81.44 87 LEU A C 1
ATOM 643 O O . LEU A 1 87 ? 0.746 11.479 -15.188 1.00 81.44 87 LEU A O 1
ATOM 647 N N . ARG A 1 88 ? 1.720 11.418 -13.174 1.00 81.94 88 ARG A N 1
ATOM 648 C CA . ARG A 1 88 ? 3.073 11.732 -13.663 1.00 81.94 88 ARG A CA 1
ATOM 649 C C . ARG A 1 88 ? 4.006 10.552 -13.399 1.00 81.94 88 ARG A C 1
ATOM 651 O O . ARG A 1 88 ? 3.926 10.001 -12.303 1.00 81.94 88 ARG A O 1
ATOM 658 N N . PRO A 1 89 ? 4.916 10.200 -14.324 1.00 81.94 89 PRO A N 1
ATOM 659 C CA . PRO A 1 89 ? 6.011 9.296 -14.008 1.00 81.94 89 PRO A CA 1
ATOM 660 C C . PRO A 1 89 ? 6.863 9.841 -12.851 1.00 81.94 89 PRO A C 1
ATOM 662 O O . PRO A 1 89 ? 7.144 11.046 -12.792 1.00 81.94 89 PRO A O 1
ATOM 665 N N . ASP A 1 90 ? 7.287 8.965 -11.943 1.00 83.31 90 ASP A N 1
ATOM 666 C CA . ASP A 1 90 ? 8.146 9.309 -10.805 1.00 83.31 90 ASP A CA 1
ATOM 667 C C . ASP A 1 90 ? 9.346 8.341 -10.749 1.00 83.31 90 ASP A C 1
ATOM 669 O O . ASP A 1 90 ? 9.157 7.136 -10.565 1.00 83.31 90 ASP A O 1
ATOM 673 N N . PRO A 1 91 ? 10.597 8.823 -10.903 1.00 83.75 91 PRO A N 1
ATOM 674 C CA . PRO A 1 91 ? 11.776 7.953 -10.956 1.00 83.75 91 PRO A CA 1
ATOM 675 C C . PRO A 1 91 ? 12.072 7.227 -9.632 1.00 83.75 91 PRO A C 1
ATOM 677 O O . PRO A 1 91 ? 12.867 6.292 -9.625 1.00 83.75 91 PRO A O 1
ATOM 680 N N . ASP A 1 92 ? 11.439 7.633 -8.527 1.00 87.31 92 ASP A N 1
ATOM 681 C CA . ASP A 1 92 ? 11.558 7.024 -7.196 1.00 87.31 92 ASP A CA 1
ATOM 682 C C . ASP A 1 92 ? 10.239 6.343 -6.750 1.00 87.31 92 ASP A C 1
ATOM 684 O O . ASP A 1 92 ? 10.055 6.010 -5.579 1.00 87.31 92 ASP A O 1
ATOM 688 N N . ALA A 1 93 ? 9.301 6.099 -7.680 1.00 89.56 93 ALA A N 1
ATOM 689 C CA . ALA A 1 93 ? 8.013 5.457 -7.389 1.00 89.56 93 ALA A CA 1
ATOM 690 C C . ALA A 1 93 ? 8.166 4.128 -6.628 1.00 89.56 93 ALA A C 1
ATOM 692 O O . ALA A 1 93 ? 7.458 3.889 -5.652 1.00 89.56 93 ALA A O 1
ATOM 693 N N . VAL A 1 94 ? 9.126 3.285 -7.029 1.00 92.75 94 VAL A N 1
ATOM 694 C CA . VAL A 1 94 ? 9.386 1.972 -6.406 1.00 92.75 94 VAL A CA 1
ATOM 695 C C . VAL A 1 94 ? 9.904 2.118 -4.967 1.00 92.75 94 VAL A C 1
ATOM 697 O O . VAL A 1 94 ? 9.485 1.369 -4.085 1.00 92.75 94 VAL A O 1
ATOM 700 N N . GLY A 1 95 ? 10.770 3.103 -4.695 1.00 93.44 95 GLY A N 1
ATOM 701 C CA . GLY A 1 95 ? 11.273 3.382 -3.345 1.00 93.44 95 GLY A CA 1
ATOM 702 C C . GLY A 1 95 ? 10.154 3.839 -2.407 1.00 93.44 95 GLY A C 1
ATOM 703 O O . GLY A 1 95 ? 9.999 3.310 -1.301 1.00 93.44 95 GLY A O 1
ATOM 704 N N . LYS A 1 96 ? 9.310 4.753 -2.896 1.00 94.31 96 LYS A N 1
ATOM 705 C CA . LYS A 1 96 ? 8.108 5.238 -2.201 1.00 94.31 96 LYS A CA 1
ATOM 706 C C . LYS A 1 96 ? 7.084 4.123 -1.969 1.00 94.31 96 LYS A C 1
ATOM 708 O O . LYS A 1 96 ? 6.508 4.061 -0.887 1.00 94.31 96 LYS A O 1
ATOM 713 N N . LEU A 1 97 ? 6.911 3.206 -2.924 1.00 95.12 97 LEU A N 1
ATOM 714 C CA . LEU A 1 97 ? 5.982 2.075 -2.820 1.00 95.12 97 LEU A CA 1
ATOM 715 C C . LEU A 1 97 ? 6.379 1.098 -1.705 1.00 95.12 97 LEU A C 1
ATOM 717 O O . LEU A 1 97 ? 5.536 0.707 -0.899 1.00 95.12 97 LEU A O 1
ATOM 721 N N . ILE A 1 98 ? 7.671 0.771 -1.595 1.00 96.81 98 ILE A N 1
ATOM 722 C CA . ILE A 1 98 ? 8.207 -0.056 -0.498 1.00 96.81 98 ILE A CA 1
ATOM 723 C C . ILE A 1 98 ? 7.966 0.622 0.858 1.00 96.81 98 ILE A C 1
ATOM 725 O O . ILE A 1 98 ? 7.560 -0.040 1.815 1.00 96.81 98 ILE A O 1
ATOM 729 N N . ALA A 1 99 ? 8.191 1.937 0.954 1.00 96.69 99 ALA A N 1
ATOM 730 C CA . ALA A 1 99 ? 7.937 2.692 2.179 1.00 96.69 99 ALA A CA 1
ATOM 731 C C . ALA A 1 99 ? 6.440 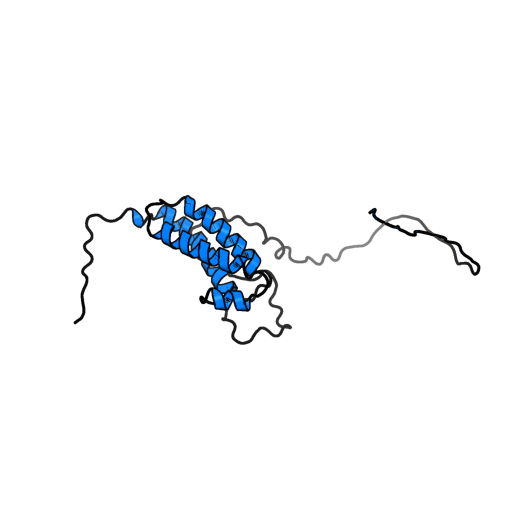2.707 2.549 1.00 96.69 99 ALA A C 1
ATOM 733 O O . ALA A 1 99 ? 6.094 2.411 3.694 1.00 96.69 99 ALA A O 1
ATOM 734 N N . ALA A 1 100 ? 5.560 2.971 1.577 1.00 96.25 100 ALA A N 1
ATOM 735 C CA . ALA A 1 100 ? 4.111 2.982 1.765 1.00 96.25 100 ALA A CA 1
ATOM 736 C C . ALA A 1 100 ? 3.582 1.613 2.220 1.00 96.25 100 ALA A C 1
ATOM 738 O O . ALA A 1 100 ? 2.882 1.543 3.225 1.00 96.25 100 ALA A O 1
ATOM 739 N N . TYR A 1 101 ? 3.969 0.510 1.566 1.00 97.81 101 TYR A N 1
ATOM 740 C CA . TYR A 1 101 ? 3.544 -0.838 1.967 1.00 97.81 101 TYR A CA 1
ATOM 741 C C . TYR A 1 101 ? 4.042 -1.245 3.360 1.00 97.81 101 TYR A C 1
ATOM 743 O O . TYR A 1 101 ? 3.307 -1.901 4.097 1.00 97.81 101 TYR A O 1
ATOM 751 N N . ARG A 1 102 ? 5.248 -0.831 3.767 1.00 98.00 102 ARG A N 1
ATOM 752 C CA . ARG A 1 102 ? 5.745 -1.072 5.134 1.00 98.00 102 ARG A CA 1
ATOM 753 C C . ARG A 1 102 ? 4.940 -0.284 6.172 1.00 98.00 102 ARG A C 1
ATOM 755 O O . ARG A 1 102 ? 4.447 -0.887 7.121 1.00 98.00 102 ARG A O 1
ATOM 762 N N . GLN A 1 103 ? 4.704 1.010 5.938 1.00 97.06 103 GLN A N 1
ATOM 763 C CA . GLN A 1 103 ? 3.825 1.834 6.779 1.00 97.06 103 GLN A CA 1
ATOM 764 C C . GLN A 1 103 ? 2.400 1.253 6.855 1.00 97.06 103 GLN A C 1
ATOM 766 O O . GLN A 1 103 ? 1.775 1.269 7.911 1.00 97.06 103 GLN A O 1
ATOM 771 N N . LEU A 1 104 ? 1.883 0.707 5.755 1.00 97.00 104 LEU A N 1
ATOM 772 C CA . LEU A 1 104 ? 0.555 0.096 5.679 1.00 97.00 104 LEU A CA 1
ATOM 773 C C . LEU A 1 104 ? 0.490 -1.191 6.522 1.00 97.00 104 LEU A C 1
ATOM 775 O O . LEU A 1 104 ? -0.431 -1.347 7.323 1.00 97.00 104 LEU A O 1
ATOM 779 N N . LEU A 1 105 ? 1.505 -2.061 6.447 1.00 97.50 105 LEU A N 1
ATOM 780 C CA . LEU A 1 105 ? 1.620 -3.242 7.316 1.00 97.50 105 LEU A CA 1
ATOM 781 C C . LEU A 1 105 ? 1.800 -2.896 8.804 1.00 97.50 105 LEU A C 1
ATOM 783 O O . LEU A 1 105 ? 1.437 -3.710 9.651 1.00 97.50 105 LEU A O 1
ATOM 787 N N . GLU A 1 106 ? 2.327 -1.718 9.143 1.00 96.94 106 GLU A N 1
ATOM 788 C CA . GLU A 1 106 ? 2.331 -1.195 10.517 1.00 96.94 106 GLU A CA 1
ATOM 789 C C . GLU A 1 106 ? 0.937 -0.695 10.927 1.00 96.94 106 GLU A C 1
ATOM 791 O O . GLU A 1 106 ? 0.404 -1.134 11.946 1.00 96.94 106 GLU A O 1
ATOM 796 N N . ARG A 1 107 ? 0.302 0.169 10.121 1.00 95.62 107 ARG A N 1
ATOM 797 C CA . ARG A 1 107 ? -1.012 0.762 10.432 1.00 95.62 107 ARG A CA 1
ATOM 798 C C . ARG A 1 107 ? -2.130 -0.273 10.537 1.00 95.62 107 ARG A C 1
ATOM 800 O O . ARG A 1 107 ? -2.930 -0.191 11.459 1.00 95.62 107 ARG A O 1
ATOM 807 N N . VAL A 1 108 ? -2.163 -1.287 9.672 1.00 96.06 108 VAL A N 1
ATOM 808 C CA . VAL A 1 108 ? -3.191 -2.348 9.716 1.00 96.06 108 VAL A CA 1
ATOM 809 C C . VAL A 1 108 ? -3.183 -3.128 11.039 1.00 96.06 108 VAL A C 1
ATOM 811 O O . VAL A 1 108 ? -4.194 -3.731 11.399 1.00 96.06 108 VAL A O 1
ATOM 814 N N . GLN A 1 109 ? -2.098 -3.082 11.821 1.00 94.69 109 GLN A N 1
ATOM 815 C CA . GLN A 1 109 ? -2.041 -3.749 13.122 1.00 94.69 109 GLN A CA 1
ATOM 816 C C . GLN A 1 109 ? -2.932 -3.104 14.198 1.00 94.69 109 GLN A C 1
ATOM 818 O O . GLN A 1 109 ? -3.235 -3.800 15.171 1.00 94.69 109 GLN A O 1
ATOM 823 N N . THR A 1 110 ? -3.393 -1.852 14.029 1.00 93.19 110 THR A N 1
ATOM 824 C CA . THR A 1 110 ? -4.372 -1.217 14.942 1.00 93.19 110 THR A CA 1
ATOM 825 C C . THR A 1 110 ? -5.774 -1.814 14.800 1.00 93.19 110 THR A C 1
ATOM 827 O O . THR A 1 110 ? -6.543 -1.833 15.760 1.00 93.19 110 THR A O 1
ATOM 830 N N . LEU A 1 111 ? -6.100 -2.349 13.619 1.00 94.06 111 LEU A N 1
ATOM 831 C CA . LEU A 1 111 ? -7.413 -2.907 13.302 1.00 94.06 111 LEU A CA 1
ATOM 832 C C . LEU A 1 111 ? -7.592 -4.308 13.903 1.00 94.06 111 LEU A C 1
ATOM 834 O O . LEU A 1 111 ? -6.633 -5.065 14.064 1.00 94.06 111 LEU A O 1
ATOM 838 N N . ALA A 1 112 ? -8.833 -4.699 14.187 1.00 92.25 112 ALA A N 1
ATOM 839 C CA . ALA A 1 112 ? -9.120 -5.962 14.865 1.00 92.25 112 ALA A CA 1
ATOM 840 C C . ALA A 1 112 ? -8.723 -7.198 14.009 1.00 92.25 112 ALA A C 1
ATOM 842 O O . ALA A 1 112 ? -9.082 -7.253 12.823 1.00 92.25 112 ALA A O 1
ATOM 843 N N . PRO A 1 113 ? -7.975 -8.184 14.556 1.00 90.69 113 PRO A N 1
ATOM 844 C CA . PRO A 1 113 ? -7.393 -9.307 13.800 1.00 90.69 113 PRO A CA 1
ATOM 845 C C . PRO A 1 113 ? -8.428 -10.265 13.191 1.00 90.69 113 PRO A C 1
ATOM 847 O O . PRO A 1 113 ? -8.173 -10.889 12.160 1.00 90.69 113 PRO A O 1
ATOM 850 N N . GLU A 1 114 ? -9.609 -10.371 13.793 1.00 88.00 114 GLU A N 1
ATOM 851 C CA . GLU A 1 114 ? -10.735 -11.147 13.283 1.00 88.00 114 GLU A CA 1
ATOM 852 C C . GLU A 1 114 ? -11.370 -10.522 12.032 1.00 88.00 114 GLU A C 1
ATOM 854 O O . GLU A 1 114 ? -11.966 -11.243 11.224 1.00 88.00 114 GLU A O 1
ATOM 859 N N . SER A 1 115 ? -11.213 -9.211 11.813 1.00 91.88 115 SER A N 1
ATOM 860 C CA . SER A 1 115 ? -11.848 -8.519 10.690 1.00 91.88 115 SER A CA 1
ATOM 861 C C . SER A 1 115 ? -11.361 -9.069 9.341 1.00 91.88 115 SER A C 1
ATOM 863 O O . SER A 1 115 ? -10.171 -9.306 9.112 1.00 91.88 115 SER A O 1
ATOM 865 N N . ALA A 1 116 ? -12.301 -9.315 8.422 1.00 93.31 116 ALA A N 1
ATOM 866 C CA . ALA A 1 116 ? -11.974 -9.836 7.092 1.00 93.31 116 ALA A CA 1
ATOM 867 C C . ALA A 1 116 ? -11.141 -8.829 6.279 1.00 93.31 116 ALA A C 1
ATOM 869 O O . ALA A 1 116 ? -10.221 -9.221 5.567 1.00 93.31 116 ALA A O 1
ATOM 870 N N . TYR A 1 117 ? -11.422 -7.533 6.453 1.00 95.06 117 TYR A N 1
ATOM 871 C CA . TYR A 1 117 ? -10.675 -6.430 5.851 1.00 95.06 117 TYR A CA 1
ATOM 872 C C . TYR A 1 117 ? -9.181 -6.496 6.202 1.00 95.06 117 TYR A C 1
ATOM 874 O O . TYR A 1 117 ? -8.363 -6.654 5.297 1.00 95.06 117 TYR A O 1
ATOM 882 N N . ARG A 1 118 ? -8.825 -6.509 7.499 1.00 96.00 118 ARG A N 1
ATOM 883 C CA . ARG A 1 118 ? -7.429 -6.624 7.954 1.00 96.00 118 ARG A CA 1
ATOM 884 C C . ARG A 1 118 ? -6.714 -7.822 7.329 1.00 96.00 118 ARG A C 1
ATOM 886 O O . ARG A 1 118 ? -5.624 -7.666 6.788 1.00 96.00 118 ARG A O 1
ATOM 893 N N . ARG A 1 119 ? -7.326 -9.010 7.371 1.00 95.94 119 ARG A N 1
ATOM 894 C CA . ARG A 1 119 ? -6.717 -10.245 6.843 1.00 95.94 119 ARG A CA 1
ATOM 895 C C . ARG A 1 119 ? -6.463 -10.176 5.333 1.00 95.94 119 ARG A C 1
ATOM 897 O O . ARG A 1 119 ? -5.400 -10.597 4.880 1.00 95.94 119 ARG A O 1
ATOM 904 N N . ASN A 1 120 ? -7.394 -9.601 4.573 1.00 96.62 120 ASN A N 1
ATOM 905 C CA . ASN A 1 120 ? -7.252 -9.429 3.128 1.00 96.62 120 ASN A CA 1
ATOM 906 C C . ASN A 1 120 ? -6.156 -8.407 2.782 1.00 96.62 120 ASN A C 1
ATOM 908 O O . ASN A 1 120 ? -5.295 -8.697 1.950 1.00 96.62 120 ASN A O 1
ATOM 912 N N . VAL A 1 121 ? -6.147 -7.249 3.451 1.00 97.00 121 VAL A N 1
ATOM 913 C CA . VAL A 1 121 ? -5.158 -6.181 3.226 1.00 97.00 121 VAL A CA 1
ATOM 914 C C . VAL A 1 121 ? -3.753 -6.624 3.644 1.00 97.00 121 VAL A C 1
ATOM 916 O O . VAL A 1 121 ? -2.809 -6.433 2.881 1.00 97.00 121 VAL A O 1
ATOM 919 N N . GLU A 1 122 ? -3.591 -7.287 4.796 1.00 97.00 122 GLU A N 1
ATOM 920 C CA . GLU A 1 122 ? -2.300 -7.863 5.201 1.00 97.00 122 GLU A CA 1
ATOM 921 C C . GLU A 1 122 ? -1.761 -8.853 4.153 1.00 97.00 122 GLU A C 1
ATOM 923 O O . GLU A 1 122 ? -0.575 -8.817 3.822 1.00 97.00 122 GLU A O 1
ATOM 928 N N . SER A 1 123 ? -2.615 -9.739 3.627 1.00 97.38 123 SER A N 1
ATOM 929 C CA . SER A 1 123 ? -2.217 -10.742 2.631 1.00 97.38 123 SER A CA 1
ATOM 930 C C . SER A 1 123 ? -1.816 -10.103 1.299 1.00 97.38 123 SER A C 1
ATOM 932 O O . SER A 1 123 ? -0.783 -10.458 0.729 1.00 97.38 123 SER A O 1
ATOM 934 N N . LEU A 1 124 ? -2.616 -9.153 0.807 1.00 96.75 124 LEU A N 1
ATOM 935 C CA . LEU A 1 124 ? -2.378 -8.464 -0.461 1.00 96.75 124 LEU A CA 1
ATOM 936 C C . LEU A 1 124 ? -1.125 -7.579 -0.397 1.00 96.75 124 LEU A C 1
ATOM 938 O O . LEU A 1 124 ? -0.308 -7.609 -1.318 1.00 96.75 124 LEU A O 1
ATOM 942 N N . THR A 1 125 ? -0.937 -6.840 0.698 1.00 97.69 125 THR A N 1
ATOM 943 C CA . THR A 1 125 ? 0.217 -5.948 0.869 1.00 97.69 125 THR A CA 1
ATOM 944 C C . THR A 1 125 ? 1.515 -6.722 1.087 1.00 97.69 125 THR A C 1
ATOM 946 O O . THR A 1 125 ? 2.527 -6.327 0.518 1.00 97.69 125 THR A O 1
ATOM 949 N N . ARG A 1 126 ? 1.511 -7.853 1.816 1.00 98.12 126 ARG A N 1
ATOM 950 C CA . ARG A 1 126 ? 2.694 -8.737 1.905 1.00 98.12 126 ARG A CA 1
ATOM 951 C C . ARG A 1 126 ? 3.118 -9.231 0.524 1.00 98.12 126 ARG A C 1
ATOM 953 O O . ARG A 1 126 ? 4.244 -8.979 0.117 1.00 98.12 126 ARG A O 1
ATOM 960 N N . HIS A 1 127 ? 2.192 -9.823 -0.233 1.00 97.31 127 HIS A N 1
ATOM 961 C CA . HIS A 1 127 ? 2.486 -10.329 -1.575 1.00 97.31 127 HIS A CA 1
ATOM 962 C C . HIS A 1 127 ? 3.017 -9.235 -2.519 1.00 97.31 127 HIS A C 1
ATOM 964 O O . HIS A 1 127 ? 4.028 -9.437 -3.192 1.00 97.31 127 HIS A O 1
ATOM 970 N N . ARG A 1 128 ? 2.380 -8.054 -2.541 1.00 97.56 128 ARG A N 1
ATOM 971 C CA . ARG A 1 128 ? 2.849 -6.923 -3.356 1.00 97.56 128 ARG A CA 1
ATOM 972 C C . ARG A 1 128 ? 4.206 -6.394 -2.895 1.00 97.56 128 ARG A C 1
ATOM 974 O O . ARG A 1 128 ? 5.023 -6.061 -3.750 1.00 97.56 128 ARG A O 1
ATOM 981 N N . LEU A 1 129 ? 4.475 -6.346 -1.588 1.00 97.62 129 LEU A N 1
ATOM 982 C CA . LEU A 1 129 ? 5.779 -5.961 -1.049 1.00 97.62 129 LEU A CA 1
ATOM 983 C C . LEU A 1 129 ? 6.868 -6.958 -1.465 1.00 97.62 129 LEU A C 1
ATOM 985 O O . LEU A 1 129 ? 7.892 -6.520 -1.973 1.00 97.62 129 LEU A O 1
ATOM 989 N N . ASP A 1 130 ? 6.632 -8.266 -1.347 1.00 97.69 130 ASP A N 1
ATOM 990 C CA . ASP A 1 130 ? 7.595 -9.304 -1.741 1.00 97.69 130 ASP A CA 1
ATOM 991 C C . ASP A 1 130 ? 7.966 -9.201 -3.235 1.00 97.69 130 ASP A C 1
ATOM 993 O O . ASP A 1 130 ? 9.146 -9.211 -3.596 1.00 97.69 130 ASP A O 1
ATOM 997 N N . VAL A 1 131 ? 6.970 -9.021 -4.113 1.00 97.12 131 VAL A N 1
ATOM 998 C CA . VAL A 1 131 ? 7.178 -8.844 -5.565 1.00 97.12 131 VAL A CA 1
ATOM 999 C C . VAL A 1 131 ? 7.874 -7.514 -5.886 1.00 97.12 131 VAL A C 1
ATOM 1001 O O . VAL A 1 131 ? 8.763 -7.471 -6.742 1.00 97.12 131 VAL A O 1
ATOM 1004 N N . THR A 1 132 ? 7.528 -6.439 -5.171 1.00 96.06 132 THR A N 1
ATOM 1005 C CA . THR A 1 132 ? 8.196 -5.129 -5.281 1.00 96.06 132 THR A CA 1
ATOM 1006 C C . THR A 1 132 ? 9.654 -5.219 -4.820 1.00 96.06 132 THR A C 1
ATOM 1008 O O . THR A 1 132 ? 10.540 -4.618 -5.429 1.00 96.06 132 THR A O 1
ATOM 1011 N N . GLU A 1 133 ? 9.939 -5.994 -3.769 1.00 96.31 133 GLU A N 1
ATOM 1012 C CA . GLU A 1 133 ? 11.291 -6.150 -3.242 1.00 96.31 133 GLU A CA 1
ATOM 1013 C C . GLU A 1 133 ? 12.172 -7.099 -4.068 1.00 96.31 133 GLU A C 1
ATOM 1015 O O . GLU A 1 133 ? 13.391 -6.912 -4.088 1.00 96.31 133 GLU A O 1
ATOM 1020 N N . ALA A 1 134 ? 11.583 -8.042 -4.806 1.00 96.50 134 ALA A N 1
ATOM 1021 C CA . ALA A 1 134 ? 12.296 -8.845 -5.797 1.00 96.50 134 ALA A CA 1
ATOM 1022 C C . ALA A 1 134 ? 12.702 -8.025 -7.039 1.00 96.50 134 ALA A C 1
ATOM 1024 O O . ALA A 1 134 ? 13.823 -8.157 -7.527 1.00 96.50 134 ALA A O 1
ATOM 1025 N N . ASN A 1 135 ? 11.820 -7.145 -7.529 1.00 94.69 135 ASN A N 1
ATOM 1026 C CA . ASN A 1 135 ? 11.963 -6.478 -8.832 1.00 94.69 135 ASN A CA 1
ATOM 1027 C C . ASN A 1 135 ? 12.420 -5.004 -8.753 1.00 94.69 135 ASN A C 1
ATOM 1029 O O . ASN A 1 135 ? 12.157 -4.222 -9.663 1.00 94.69 135 ASN A O 1
ATOM 1033 N N . LYS A 1 136 ? 13.143 -4.605 -7.695 1.00 92.19 136 LYS A N 1
ATOM 1034 C CA . LYS A 1 136 ? 13.536 -3.199 -7.417 1.00 92.19 136 LYS A CA 1
ATOM 1035 C C . LYS A 1 136 ? 14.225 -2.454 -8.574 1.00 92.19 136 LYS A C 1
ATOM 1037 O O . LYS A 1 136 ? 14.210 -1.228 -8.589 1.00 92.19 136 LYS A O 1
ATOM 1042 N N . THR A 1 137 ? 14.873 -3.171 -9.493 1.00 91.31 137 THR A N 1
ATOM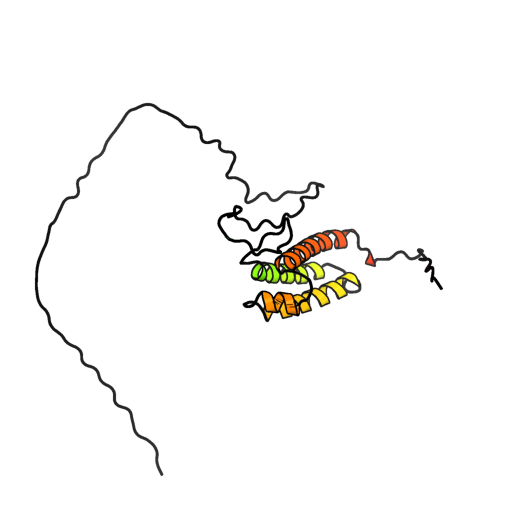 1043 C CA . THR A 1 137 ? 15.644 -2.599 -10.615 1.00 91.31 137 THR A CA 1
ATOM 1044 C C . THR A 1 137 ? 14.904 -2.654 -11.956 1.00 91.31 137 THR A C 1
ATOM 1046 O O . THR A 1 137 ? 15.232 -1.873 -12.845 1.00 91.31 137 THR A O 1
ATOM 1049 N N . ASP A 1 138 ? 13.904 -3.528 -12.114 1.00 92.06 138 ASP A N 1
ATOM 1050 C CA . ASP A 1 138 ? 13.127 -3.662 -13.352 1.00 92.06 138 ASP A CA 1
ATOM 1051 C C . ASP A 1 138 ? 11.660 -3.307 -13.095 1.00 92.06 138 ASP A C 1
ATOM 1053 O O . ASP A 1 138 ? 10.845 -4.123 -12.658 1.00 92.06 138 ASP A O 1
ATOM 1057 N N . ARG A 1 139 ? 11.332 -2.050 -13.402 1.00 89.81 139 ARG A N 1
ATOM 1058 C CA . ARG A 1 139 ? 9.984 -1.501 -13.251 1.00 89.81 139 ARG A CA 1
ATOM 1059 C C . ARG A 1 139 ? 8.944 -2.253 -14.087 1.00 89.81 139 ARG A C 1
ATOM 1061 O O . ARG A 1 139 ? 7.814 -2.402 -13.639 1.00 89.81 139 ARG A O 1
ATOM 1068 N N . LYS A 1 140 ? 9.319 -2.741 -15.273 1.00 90.25 140 LYS A N 1
ATOM 1069 C CA . LYS A 1 140 ? 8.388 -3.381 -16.209 1.00 90.25 140 LYS A CA 1
ATOM 1070 C C . LYS A 1 140 ? 8.092 -4.818 -15.786 1.00 90.25 140 LYS A C 1
ATOM 1072 O O . LYS A 1 140 ? 6.934 -5.220 -15.787 1.00 90.25 140 LYS A O 1
ATOM 1077 N N . ALA A 1 141 ? 9.108 -5.560 -15.342 1.00 92.56 141 ALA A N 1
ATOM 1078 C CA . ALA A 1 141 ? 8.906 -6.874 -14.731 1.00 92.56 141 ALA A CA 1
ATOM 1079 C C . ALA A 1 141 ? 8.070 -6.783 -13.439 1.00 92.56 141 ALA A C 1
ATOM 1081 O O . ALA A 1 141 ? 7.265 -7.672 -13.162 1.00 92.56 141 ALA A O 1
ATOM 1082 N N . LEU A 1 142 ? 8.211 -5.701 -12.665 1.00 94.50 142 LEU A N 1
ATOM 1083 C CA . LEU A 1 142 ? 7.387 -5.415 -11.485 1.00 94.50 142 LEU A CA 1
ATOM 1084 C C . LEU A 1 142 ? 5.913 -5.162 -11.860 1.00 94.50 142 LEU A C 1
ATOM 1086 O O . LEU A 1 142 ? 5.024 -5.789 -11.286 1.00 94.50 142 LEU A O 1
ATOM 1090 N N . GLU A 1 143 ? 5.650 -4.301 -12.847 1.00 93.62 143 GLU A N 1
ATOM 1091 C CA . GLU A 1 143 ? 4.298 -4.031 -13.370 1.00 93.62 143 GLU A CA 1
ATOM 1092 C C . GLU A 1 143 ? 3.632 -5.312 -13.910 1.00 93.62 143 GLU A C 1
ATOM 1094 O O . GLU A 1 143 ? 2.493 -5.621 -13.556 1.00 93.62 143 GLU A O 1
ATOM 1099 N N . GLU A 1 144 ? 4.363 -6.110 -14.696 1.00 94.75 144 GLU A N 1
ATOM 1100 C CA . GLU A 1 144 ? 3.873 -7.369 -15.277 1.00 94.75 144 GLU A CA 1
ATOM 1101 C C . GLU A 1 144 ? 3.634 -8.473 -14.235 1.00 94.75 144 GLU A C 1
ATOM 1103 O O . GLU A 1 144 ? 2.695 -9.254 -14.387 1.00 94.75 144 GLU A O 1
ATOM 1108 N N . SER A 1 145 ? 4.441 -8.542 -13.170 1.00 94.94 145 SER A N 1
ATOM 1109 C CA . SER A 1 145 ? 4.302 -9.571 -12.126 1.00 94.94 145 SER A CA 1
ATOM 1110 C C . SER A 1 145 ? 3.270 -9.238 -11.045 1.00 94.94 145 SER A C 1
ATOM 1112 O O . SER A 1 145 ? 2.711 -10.161 -10.456 1.00 94.94 145 SER A O 1
ATOM 1114 N N . ILE A 1 146 ? 2.969 -7.955 -10.805 1.00 95.25 146 ILE A N 1
ATOM 1115 C CA . ILE A 1 146 ? 1.838 -7.540 -9.953 1.00 95.25 146 ILE A CA 1
ATOM 1116 C C . ILE A 1 146 ? 0.521 -7.515 -10.751 1.00 95.25 146 ILE A C 1
ATOM 1118 O O . ILE A 1 146 ? -0.543 -7.765 -10.182 1.00 95.25 146 ILE A O 1
ATOM 1122 N N . GLY A 1 147 ? 0.571 -7.230 -12.059 1.00 93.31 147 GLY A N 1
ATOM 1123 C CA . GLY A 1 147 ? -0.569 -7.351 -12.975 1.00 93.31 147 GLY A CA 1
ATOM 1124 C C . GLY A 1 147 ? -1.734 -6.390 -12.700 1.00 93.31 147 GLY A C 1
ATOM 1125 O O . GLY A 1 147 ? -2.868 -6.687 -13.069 1.00 93.31 147 GLY A O 1
ATOM 1126 N N . ALA A 1 148 ? -1.482 -5.263 -12.024 1.00 91.69 148 ALA A N 1
ATOM 1127 C CA . ALA A 1 148 ? -2.522 -4.372 -11.500 1.00 91.69 148 ALA A CA 1
ATOM 1128 C C . ALA A 1 148 ? -2.239 -2.875 -11.749 1.00 91.69 148 ALA A C 1
ATOM 1130 O O . ALA A 1 148 ?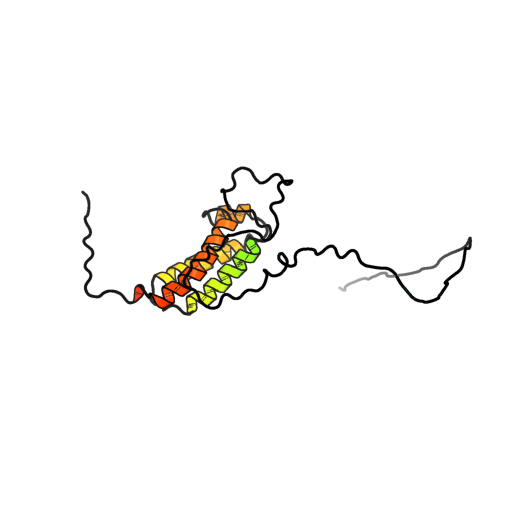 -2.449 -2.052 -10.860 1.00 91.69 148 ALA A O 1
ATOM 1131 N N . GLY A 1 149 ? -1.775 -2.543 -12.957 1.00 91.00 149 GLY A N 1
ATOM 1132 C CA . GLY A 1 149 ? -1.511 -1.168 -13.396 1.00 91.00 149 GLY A CA 1
ATOM 1133 C C . GLY A 1 149 ? -0.039 -0.756 -13.316 1.00 91.00 149 GLY A C 1
ATOM 1134 O O . GLY A 1 149 ? 0.854 -1.589 -13.157 1.00 91.00 149 GLY A O 1
ATOM 1135 N N . LEU A 1 150 ? 0.199 0.545 -13.461 1.00 91.88 150 LEU A N 1
ATOM 1136 C CA . LEU A 1 150 ? 1.515 1.184 -13.394 1.00 91.88 150 LEU A CA 1
ATOM 1137 C C . LEU A 1 150 ? 1.982 1.333 -11.936 1.00 91.88 150 LEU A C 1
ATOM 1139 O O . LEU A 1 150 ? 1.167 1.429 -11.015 1.00 91.88 150 LEU A O 1
ATOM 1143 N N . VAL A 1 151 ? 3.297 1.427 -11.702 1.00 92.56 151 VAL A N 1
ATOM 1144 C CA . VAL A 1 151 ? 3.848 1.581 -10.333 1.00 92.56 151 VAL A CA 1
ATOM 1145 C C . VAL A 1 151 ? 3.289 2.814 -9.621 1.00 92.56 151 VAL A C 1
ATOM 1147 O O . VAL A 1 151 ? 2.994 2.771 -8.429 1.00 92.56 151 VAL A O 1
ATOM 1150 N N . GLU A 1 152 ? 3.097 3.908 -10.349 1.00 91.12 152 GLU A N 1
ATOM 1151 C CA . GLU A 1 152 ? 2.538 5.148 -9.821 1.00 91.12 152 GLU A CA 1
ATOM 1152 C C . GLU A 1 152 ? 1.032 5.041 -9.486 1.00 91.12 152 GLU A C 1
ATOM 1154 O O . GLU A 1 152 ? 0.568 5.725 -8.575 1.00 91.12 152 GLU A O 1
ATOM 1159 N N . GLU A 1 153 ? 0.282 4.139 -10.133 1.00 91.88 153 GLU A N 1
ATOM 1160 C CA . GLU A 1 153 ? -1.110 3.810 -9.768 1.00 91.88 153 GLU A CA 1
ATOM 1161 C C . GLU A 1 153 ? -1.153 2.924 -8.513 1.00 91.88 153 GLU A C 1
ATOM 1163 O O . GLU A 1 153 ? -1.961 3.148 -7.611 1.00 91.88 153 GLU A O 1
ATOM 1168 N N . LEU A 1 154 ? -0.231 1.959 -8.405 1.00 94.31 154 LEU A N 1
ATOM 1169 C CA . LEU A 1 154 ? -0.052 1.138 -7.203 1.00 94.31 154 LEU A CA 1
ATOM 1170 C C . LEU A 1 154 ? 0.369 1.975 -5.988 1.00 94.31 154 LEU A C 1
ATOM 1172 O O . LEU A 1 154 ? -0.043 1.669 -4.868 1.00 94.31 154 LEU A O 1
ATOM 1176 N N . LEU A 1 155 ? 1.164 3.027 -6.207 1.00 93.81 155 LEU A N 1
ATOM 1177 C CA . LEU A 1 155 ? 1.575 3.986 -5.183 1.00 93.81 155 LEU A CA 1
ATOM 1178 C C . LEU A 1 155 ? 0.411 4.873 -4.737 1.00 93.81 155 LEU A C 1
ATOM 1180 O O . LEU A 1 155 ? 0.222 5.049 -3.535 1.00 93.81 155 LEU A O 1
ATOM 1184 N N . ALA A 1 156 ? -0.392 5.374 -5.681 1.00 91.94 156 ALA A N 1
ATOM 1185 C CA . ALA A 1 156 ? -1.623 6.097 -5.373 1.00 91.94 156 ALA A CA 1
ATOM 1186 C C . ALA A 1 156 ? -2.568 5.237 -4.517 1.00 91.94 156 ALA A C 1
ATOM 1188 O O . ALA A 1 156 ? -2.924 5.626 -3.409 1.00 91.94 156 ALA A O 1
ATOM 1189 N N . ALA A 1 157 ? -2.858 4.008 -4.957 1.00 94.06 157 ALA A N 1
ATOM 1190 C CA . ALA A 1 157 ? -3.704 3.077 -4.215 1.00 94.06 157 ALA A CA 1
ATOM 1191 C C . ALA A 1 157 ? -3.147 2.727 -2.819 1.00 94.06 157 ALA A C 1
ATOM 1193 O O . ALA A 1 157 ? -3.919 2.578 -1.877 1.00 94.06 157 ALA A O 1
ATOM 1194 N N . ALA A 1 158 ? -1.823 2.622 -2.648 1.00 95.62 158 ALA A N 1
ATOM 1195 C CA . ALA A 1 158 ? -1.206 2.379 -1.339 1.00 95.62 158 ALA A CA 1
ATOM 1196 C C . ALA A 1 158 ? -1.390 3.556 -0.363 1.00 95.62 158 ALA A C 1
ATOM 1198 O O . ALA A 1 158 ? -1.542 3.349 0.841 1.00 95.62 158 ALA A O 1
ATOM 1199 N N . TYR A 1 159 ? -1.373 4.787 -0.876 1.00 94.50 159 TYR A N 1
ATOM 1200 C CA . TYR A 1 159 ? -1.616 5.997 -0.095 1.00 94.50 159 TYR A CA 1
ATOM 1201 C C . TYR A 1 159 ? -3.106 6.226 0.192 1.00 94.50 159 TYR A C 1
ATOM 1203 O O . TYR A 1 159 ? -3.443 6.653 1.296 1.00 94.50 159 TYR A O 1
ATOM 1211 N N . ASP A 1 160 ? -3.989 5.905 -0.750 1.00 95.31 160 ASP A N 1
ATOM 1212 C CA . ASP A 1 160 ? -5.439 5.968 -0.552 1.00 95.31 160 ASP A CA 1
ATOM 1213 C C . ASP A 1 160 ? -5.900 4.903 0.470 1.00 95.31 160 ASP A C 1
ATOM 1215 O O . ASP A 1 160 ? -6.737 5.184 1.325 1.00 95.31 160 ASP A O 1
ATOM 1219 N N . GLU A 1 161 ? -5.295 3.706 0.462 1.00 96.56 161 GLU A N 1
ATOM 1220 C CA . GLU A 1 161 ? -5.543 2.644 1.453 1.00 96.56 161 GLU A CA 1
ATOM 1221 C C . GLU A 1 161 ? -5.061 3.041 2.865 1.00 96.56 161 GLU A C 1
ATOM 1223 O O . GLU A 1 161 ? -5.718 2.724 3.856 1.00 96.56 161 GLU A O 1
ATOM 1228 N N . LEU A 1 162 ? -3.955 3.789 2.983 1.00 95.25 162 LEU A N 1
ATOM 1229 C CA . LEU A 1 162 ? -3.503 4.359 4.263 1.00 95.25 162 LEU A CA 1
ATOM 1230 C C . LEU A 1 162 ? -4.524 5.350 4.847 1.00 95.25 162 LEU A C 1
ATOM 1232 O O . LEU A 1 162 ? -4.811 5.292 6.044 1.00 95.25 162 LEU A O 1
ATOM 1236 N N . ASP A 1 163 ? -5.106 6.209 4.009 1.00 94.12 163 ASP A N 1
ATOM 1237 C CA . ASP A 1 163 ? -6.147 7.163 4.411 1.00 94.12 163 ASP A CA 1
ATOM 1238 C C . ASP A 1 163 ? -7.501 6.463 4.664 1.00 94.12 163 ASP A C 1
ATOM 1240 O O . ASP A 1 163 ? -8.315 6.928 5.469 1.00 94.12 163 ASP A O 1
ATOM 1244 N N . LEU A 1 164 ? -7.751 5.317 4.018 1.00 95.38 164 LEU A N 1
ATOM 1245 C CA . LEU A 1 164 ? -8.904 4.452 4.284 1.00 95.38 164 LEU A CA 1
ATOM 1246 C C . LEU A 1 164 ? -8.786 3.744 5.639 1.00 95.38 164 LEU A C 1
ATOM 1248 O O . LEU A 1 164 ? -9.776 3.681 6.364 1.00 95.38 164 LEU A O 1
ATOM 1252 N N . ILE A 1 165 ? -7.601 3.263 6.030 1.00 95.12 165 ILE A N 1
ATOM 1253 C CA . ILE A 1 165 ? -7.379 2.620 7.339 1.00 95.12 165 ILE A CA 1
ATOM 1254 C C . ILE A 1 165 ? -7.770 3.561 8.490 1.00 95.12 165 ILE A C 1
ATOM 1256 O O . ILE A 1 165 ? -8.458 3.132 9.418 1.00 95.12 165 ILE A O 1
ATOM 1260 N N . GLU A 1 166 ? -7.422 4.851 8.402 1.00 93.50 166 GLU A N 1
ATOM 1261 C CA . GLU A 1 166 ? -7.791 5.856 9.414 1.00 93.50 166 GLU A CA 1
ATOM 1262 C C . GLU A 1 166 ? -9.315 6.085 9.508 1.00 93.50 166 GLU A C 1
ATOM 1264 O O . GLU A 1 166 ? -9.822 6.419 10.580 1.00 93.50 166 GLU A O 1
ATOM 1269 N N . GLN A 1 167 ? -10.070 5.862 8.426 1.00 93.81 167 GLN A N 1
ATOM 1270 C CA . GLN A 1 167 ? -11.542 5.890 8.421 1.00 93.81 167 GLN A CA 1
ATOM 1271 C C . GLN A 1 167 ? -12.140 4.564 8.915 1.00 93.81 167 GLN A C 1
ATOM 1273 O O . GLN A 1 167 ? -13.100 4.557 9.684 1.00 93.81 167 GLN A O 1
ATOM 1278 N N . MET A 1 168 ? -11.549 3.433 8.532 1.00 93.56 168 MET A N 1
ATOM 1279 C CA . MET A 1 168 ? -11.986 2.093 8.928 1.00 93.56 168 MET A CA 1
ATOM 1280 C C . MET A 1 168 ? -11.827 1.855 10.435 1.00 93.56 168 MET A C 1
ATOM 1282 O O . MET A 1 168 ? -12.698 1.225 11.033 1.00 93.56 168 MET A O 1
ATOM 1286 N N . GLU A 1 169 ? -10.792 2.414 11.072 1.00 92.12 169 GLU A N 1
ATOM 1287 C CA . GLU A 1 169 ? -10.628 2.413 12.536 1.00 92.12 169 GLU A CA 1
ATOM 1288 C C . GLU A 1 169 ? -11.777 3.149 13.261 1.00 92.12 169 GLU A C 1
ATOM 1290 O O . GLU A 1 169 ? -12.182 2.746 14.353 1.00 92.12 169 GLU A O 1
ATOM 1295 N N . GLN A 1 170 ? -12.355 4.181 12.631 1.00 91.94 170 GLN A N 1
ATOM 1296 C CA . GLN A 1 170 ? -13.489 4.949 13.162 1.00 91.94 170 GLN A CA 1
ATOM 1297 C C . GLN A 1 170 ? -14.845 4.284 12.876 1.00 91.94 170 GLN A C 1
ATOM 1299 O O . GLN A 1 170 ? -15.725 4.290 13.734 1.00 91.94 170 GLN A O 1
ATOM 1304 N N . TRP A 1 171 ? -15.040 3.743 11.668 1.00 92.44 171 TRP A N 1
ATOM 1305 C CA . TRP A 1 171 ? -16.331 3.203 11.212 1.00 92.44 171 TRP A CA 1
ATOM 1306 C C . TRP A 1 171 ? -16.566 1.742 11.599 1.00 92.44 171 TRP A C 1
ATOM 1308 O O . TRP A 1 171 ? -17.716 1.316 11.682 1.00 92.44 171 TRP A O 1
ATOM 1318 N N . LYS A 1 172 ? -15.486 0.973 11.779 1.00 91.69 172 LYS A N 1
ATOM 1319 C CA . LYS A 1 172 ? -15.472 -0.433 12.208 1.00 91.69 172 LYS A CA 1
ATOM 1320 C C . LYS A 1 172 ? -16.559 -1.338 11.594 1.00 91.69 172 LYS A C 1
ATOM 1322 O O . LYS A 1 172 ? -17.254 -2.054 12.318 1.00 91.69 172 LYS A O 1
ATOM 1327 N N . PRO A 1 173 ? -16.703 -1.395 10.257 1.00 90.00 173 PRO A N 1
ATOM 1328 C CA . PRO A 1 173 ? -17.803 -2.116 9.603 1.00 90.00 173 PRO A CA 1
ATOM 1329 C C . PRO A 1 173 ? -17.819 -3.639 9.847 1.00 90.00 173 PRO A C 1
ATOM 1331 O O . PRO A 1 173 ? -18.778 -4.308 9.469 1.00 90.00 173 PRO A O 1
ATOM 1334 N N . TRP A 1 174 ? -16.778 -4.203 10.469 1.00 88.94 174 TRP A N 1
ATOM 1335 C CA . TRP A 1 174 ? -16.712 -5.607 10.887 1.00 88.94 174 TRP A CA 1
ATOM 1336 C C . TRP A 1 174 ? -17.440 -5.912 12.206 1.00 88.94 174 TRP A C 1
ATOM 1338 O O . TRP A 1 174 ? -17.661 -7.087 12.479 1.00 88.94 174 TRP A O 1
ATOM 1348 N N . GLU A 1 175 ? -17.824 -4.909 13.010 1.00 86.12 175 GLU A N 1
ATOM 1349 C CA . GLU A 1 175 ? -18.585 -5.126 14.260 1.00 86.12 175 GLU A CA 1
ATOM 1350 C C . GLU A 1 175 ? -20.038 -5.596 13.993 1.00 86.12 175 GLU A C 1
ATOM 1352 O O . GLU A 1 175 ? -20.709 -6.075 14.902 1.00 86.12 175 GLU A O 1
ATOM 1357 N N . GLY A 1 176 ? -20.487 -5.570 12.730 1.00 75.69 176 GLY A N 1
ATOM 1358 C CA . GLY A 1 176 ? -21.692 -6.261 12.262 1.00 75.69 176 GLY A CA 1
ATOM 1359 C C . GLY A 1 176 ? -23.008 -5.504 12.470 1.00 75.69 176 GLY A C 1
ATOM 1360 O O . GLY A 1 176 ? -23.050 -4.383 12.972 1.00 75.69 176 GLY A O 1
ATOM 1361 N N . GLN A 1 177 ? -24.109 -6.117 12.020 1.00 66.25 177 GLN A N 1
ATOM 1362 C CA . GLN A 1 177 ? -25.479 -5.662 12.281 1.00 66.25 177 GLN A CA 1
ATOM 1363 C C . GLN A 1 177 ? -26.401 -6.878 12.434 1.00 66.25 177 GLN A C 1
ATOM 1365 O O . GLN A 1 177 ? -26.921 -7.395 11.445 1.00 66.25 177 GLN A O 1
ATOM 1370 N N . ASP A 1 178 ? -26.628 -7.299 13.680 1.00 69.12 178 ASP A N 1
ATOM 1371 C CA . ASP A 1 178 ? -27.291 -8.559 14.075 1.00 69.12 178 ASP A CA 1
ATOM 1372 C C . ASP A 1 178 ? -28.702 -8.793 13.500 1.00 69.12 178 ASP A C 1
ATOM 1374 O O . ASP A 1 178 ? -29.239 -9.894 13.591 1.00 69.12 178 ASP A O 1
ATOM 1378 N N . ASN A 1 179 ? -29.327 -7.760 12.925 1.00 68.56 179 ASN A N 1
ATOM 1379 C CA . ASN A 1 179 ? -30.713 -7.777 12.458 1.00 68.56 179 ASN A CA 1
ATOM 1380 C C . ASN A 1 179 ? -30.896 -7.183 11.042 1.00 68.56 179 ASN A C 1
ATOM 1382 O O . ASN A 1 179 ? -31.919 -6.562 10.746 1.00 68.56 179 ASN A O 1
ATOM 1386 N N . ARG A 1 180 ? -29.909 -7.339 10.144 1.00 74.12 180 ARG A N 1
ATOM 1387 C CA . ARG A 1 180 ? -30.075 -7.052 8.703 1.00 74.12 180 ARG A CA 1
ATOM 1388 C C . ARG A 1 180 ? -30.003 -8.322 7.855 1.00 74.12 180 ARG A C 1
ATOM 1390 O O . ARG A 1 180 ? -28.927 -8.809 7.528 1.00 74.12 180 ARG A O 1
ATOM 1397 N N . THR A 1 181 ? -31.167 -8.800 7.416 1.00 83.50 181 THR A N 1
ATOM 1398 C CA . THR A 1 181 ? -31.255 -9.798 6.337 1.00 83.50 181 THR A CA 1
ATOM 1399 C C . THR A 1 181 ? -31.018 -9.115 4.990 1.00 83.50 181 THR A C 1
ATOM 1401 O O . THR A 1 181 ? -31.697 -8.139 4.673 1.00 83.50 181 THR A O 1
ATOM 1404 N N . ILE A 1 182 ? -30.083 -9.629 4.188 1.00 83.81 182 ILE A N 1
ATOM 1405 C CA . ILE A 1 182 ? -29.856 -9.181 2.807 1.00 83.81 182 ILE A CA 1
ATOM 1406 C C . ILE A 1 182 ? -30.644 -10.114 1.870 1.00 83.81 182 ILE A C 1
ATOM 1408 O O . ILE A 1 182 ? -30.328 -11.304 1.824 1.00 83.81 182 ILE A O 1
ATOM 1412 N N . PRO A 1 183 ? -31.662 -9.631 1.131 1.00 87.00 183 PRO A N 1
ATOM 1413 C CA . PRO A 1 183 ? -32.400 -10.464 0.189 1.00 87.00 183 PRO A CA 1
ATOM 1414 C C . PRO A 1 183 ? -31.544 -10.753 -1.051 1.00 87.00 183 PRO A C 1
ATOM 1416 O O . PRO A 1 183 ? -31.282 -9.869 -1.867 1.00 87.00 183 PRO A O 1
ATOM 1419 N N . LEU A 1 184 ? -31.112 -12.005 -1.201 1.00 86.00 184 LEU A N 1
ATOM 1420 C CA . LEU A 1 184 ? -30.424 -12.474 -2.403 1.00 86.00 184 LEU A CA 1
ATOM 1421 C C . LEU A 1 184 ? -31.455 -12.840 -3.475 1.00 86.00 184 LEU A C 1
ATOM 1423 O O . LEU A 1 184 ? -32.002 -13.941 -3.482 1.00 86.00 184 LEU A O 1
ATOM 1427 N N . HIS A 1 185 ? -31.712 -11.905 -4.387 1.00 86.75 185 HIS A N 1
ATOM 1428 C CA . HIS A 1 185 ? -32.472 -12.178 -5.602 1.00 86.75 185 HIS A CA 1
ATOM 1429 C C . HIS A 1 185 ? -31.584 -12.933 -6.596 1.00 86.75 185 HIS A C 1
ATOM 1431 O O . HIS A 1 185 ? -30.822 -12.325 -7.346 1.00 86.75 185 HIS A O 1
ATOM 1437 N N . VAL A 1 186 ? -31.676 -14.264 -6.582 1.00 90.50 186 VAL A N 1
ATOM 1438 C CA . VAL A 1 186 ? -31.187 -15.092 -7.690 1.00 90.50 186 VAL A CA 1
ATOM 1439 C C . VAL A 1 186 ? -32.033 -14.763 -8.921 1.00 90.50 186 VAL A C 1
ATOM 1441 O O . VAL A 1 186 ? -33.255 -14.653 -8.821 1.00 90.50 186 VAL A O 1
ATOM 1444 N N . ILE A 1 187 ? -31.369 -14.550 -10.055 1.00 81.19 187 ILE A N 1
ATOM 1445 C CA . ILE A 1 187 ? -32.005 -14.401 -11.363 1.00 81.19 187 ILE A CA 1
ATOM 1446 C C . ILE A 1 187 ? -31.781 -15.730 -12.085 1.00 81.19 187 ILE A C 1
ATOM 1448 O O . ILE A 1 187 ? -30.625 -16.107 -12.292 1.00 81.19 187 ILE A O 1
ATOM 1452 N N . ASP A 1 188 ? -32.879 -16.421 -12.392 1.00 77.88 188 ASP A N 1
ATOM 1453 C CA . ASP A 1 188 ? -32.914 -17.670 -13.167 1.00 77.88 188 ASP A CA 1
ATOM 1454 C C . ASP A 1 188 ? -32.787 -17.412 -14.686 1.00 77.88 188 ASP A C 1
ATOM 1456 O O . ASP A 1 188 ? -33.295 -16.361 -15.154 1.00 77.88 188 ASP A O 1
#

Radius of gyration: 32.59 Å; chains: 1; bounding box: 98×93×40 Å

InterPro domains:
  IPR006806 NADH dehydrogenase [ubiquinone] 1 alpha subcomplex subunit 5 [PF04716] (86-153)
  IPR006806 NADH dehydrogenase [ubiquinone] 1 alpha subcomplex subunit 5 [PTHR12653] (85-177)

Sequence (188 aa):
MTAPLSFIRWAGLVGRSLSGLRPLEVRAVTSSTHLTGASVALTTPALCRHWSNRSEKGSAGGSARVYVSSGDIDWSQPYPVGYPVGLRPDPDAVGKLIAAYRQLLERVQTLAPESAYRRNVESLTRHRLDVTEANKTDRKALEESIGAGLVEELLAAAYDELDLIEQMEQWKPWEGQDNRTIPLHVID

pLDDT: mean 70.31, std 25.35, range [30.69, 98.12]

Secondary structure (DSSP, 8-state):
---------------------------------------------TTSS--S-----------------SS---TTS---TTPPTT----TTHHHHHHHHHHHHHHHGGGS-TT-HHHHHHHHHHHHHHHHHHH-TT-HHHHHHHH-SS-HHHHHHHHHHHHHHHHHHHHH-GGG--TT---------

Organism: NCBI:txid2690220